Protein AF-A0A7K1CVP8-F1 (afdb_monomer_lite)

Radius of gyration: 41.75 Å; chains: 1; bounding box: 93×59×112 Å

Structure (mmCIF, N/CA/C/O backbone):
data_AF-A0A7K1CVP8-F1
#
_entry.id   AF-A0A7K1CVP8-F1
#
loop_
_atom_site.group_PDB
_atom_site.id
_atom_site.type_symbol
_atom_site.label_atom_id
_atom_site.label_alt_id
_atom_site.label_comp_id
_atom_site.label_asym_id
_atom_site.label_entity_id
_atom_site.label_seq_id
_atom_site.pdbx_PDB_ins_code
_atom_site.Cartn_x
_atom_site.Cartn_y
_atom_site.Cartn_z
_atom_site.occupancy
_atom_site.B_iso_or_equiv
_atom_site.auth_seq_id
_atom_site.auth_comp_id
_atom_site.auth_asym_id
_atom_site.auth_atom_id
_atom_site.pdbx_PDB_model_num
ATOM 1 N N . MET A 1 1 ? 25.534 4.056 -24.802 1.00 82.75 1 MET A N 1
ATOM 2 C CA . MET A 1 1 ? 25.314 5.480 -25.131 1.00 82.75 1 MET A CA 1
ATOM 3 C C . MET A 1 1 ? 23.848 5.833 -24.897 1.00 82.75 1 MET A C 1
ATOM 5 O O . MET A 1 1 ? 23.004 5.029 -25.270 1.00 82.75 1 MET A O 1
ATOM 9 N N . ALA A 1 2 ? 23.549 6.994 -24.310 1.00 89.38 2 ALA A N 1
ATOM 10 C CA . ALA A 1 2 ? 22.205 7.582 -24.242 1.00 89.38 2 ALA A CA 1
ATOM 11 C C . ALA A 1 2 ? 22.238 8.982 -24.872 1.00 89.38 2 ALA A C 1
ATOM 13 O O . ALA A 1 2 ? 23.193 9.722 -24.649 1.00 89.38 2 ALA A O 1
ATOM 14 N N . LYS A 1 3 ? 21.231 9.339 -25.676 1.00 90.00 3 LYS A N 1
ATOM 15 C CA . LYS A 1 3 ? 21.216 10.583 -26.460 1.00 90.00 3 LYS A CA 1
ATOM 16 C C . LYS A 1 3 ? 19.879 11.304 -26.325 1.00 90.00 3 LYS A C 1
ATOM 18 O O . LYS A 1 3 ? 18.833 10.666 -26.380 1.00 90.00 3 LYS A O 1
ATOM 23 N N . GLN A 1 4 ? 19.930 12.630 -26.241 1.00 89.38 4 GLN A N 1
ATOM 24 C CA . GLN A 1 4 ? 18.767 13.515 -26.307 1.00 89.38 4 GLN A CA 1
ATOM 25 C C . GLN A 1 4 ? 19.071 14.707 -27.225 1.00 89.38 4 GLN A C 1
ATOM 27 O O . GLN A 1 4 ? 20.208 15.172 -27.274 1.00 89.38 4 GLN A O 1
ATOM 32 N N . SER A 1 5 ? 18.080 15.198 -27.975 1.00 87.25 5 SER A N 1
ATOM 33 C CA . SER A 1 5 ? 18.232 16.381 -28.831 1.00 87.25 5 SER A CA 1
ATOM 34 C C . SER A 1 5 ? 16.936 17.186 -28.920 1.00 87.25 5 SER A C 1
ATOM 36 O O . SER A 1 5 ? 15.851 16.610 -28.896 1.00 87.25 5 SER A O 1
ATOM 38 N N . ASN A 1 6 ? 17.068 18.508 -29.050 1.00 86.75 6 ASN A N 1
ATOM 39 C CA . ASN A 1 6 ? 15.975 19.450 -29.324 1.00 86.75 6 ASN A CA 1
ATOM 40 C C . ASN A 1 6 ? 15.964 19.936 -30.797 1.00 86.75 6 ASN A C 1
ATOM 42 O O . ASN A 1 6 ? 15.256 20.881 -31.131 1.00 86.75 6 ASN A O 1
ATOM 46 N N . GLY A 1 7 ? 16.775 19.324 -31.670 1.00 83.31 7 GLY A N 1
ATOM 47 C CA . GLY A 1 7 ? 16.955 19.719 -33.073 1.00 83.31 7 GLY A CA 1
ATOM 48 C C . GLY A 1 7 ? 18.112 20.693 -33.332 1.00 83.31 7 GLY A C 1
ATOM 49 O O . GLY A 1 7 ? 18.633 20.703 -34.445 1.00 83.31 7 GLY A O 1
ATOM 50 N N . THR A 1 8 ? 18.561 21.441 -32.320 1.00 84.19 8 THR A N 1
ATOM 51 C CA . THR A 1 8 ? 19.721 22.352 -32.401 1.00 84.19 8 THR A CA 1
ATOM 52 C C . THR A 1 8 ? 20.899 21.800 -31.605 1.00 84.19 8 THR A C 1
ATOM 54 O O . THR A 1 8 ? 21.994 21.633 -32.135 1.00 84.19 8 THR A O 1
ATOM 57 N N . ASP A 1 9 ? 20.643 21.439 -30.350 1.00 85.56 9 ASP A N 1
ATOM 58 C CA . ASP A 1 9 ? 21.614 20.871 -29.430 1.00 85.56 9 ASP A CA 1
ATOM 59 C C . ASP A 1 9 ? 21.406 19.361 -29.310 1.00 85.56 9 ASP A C 1
ATOM 61 O O . ASP A 1 9 ? 20.290 18.834 -29.418 1.00 85.56 9 ASP A O 1
ATOM 65 N N . THR A 1 10 ? 22.501 18.641 -29.086 1.00 87.81 10 THR A N 1
ATOM 66 C CA . THR A 1 10 ? 22.486 17.203 -28.821 1.00 87.81 10 THR A CA 1
ATOM 67 C C . THR A 1 10 ? 23.379 16.903 -27.632 1.00 87.81 10 THR A C 1
ATOM 69 O O . THR A 1 10 ? 24.556 17.249 -27.644 1.00 87.81 10 THR A O 1
ATOM 72 N N . ILE A 1 11 ? 22.826 16.196 -26.651 1.00 89.12 11 ILE A N 1
ATOM 73 C CA . ILE A 1 11 ? 23.566 15.642 -25.521 1.00 89.12 11 ILE A CA 1
ATOM 74 C C . ILE A 1 11 ? 23.780 14.158 -25.757 1.00 89.12 11 ILE A C 1
ATOM 76 O O . ILE A 1 11 ? 22.864 13.442 -26.175 1.00 89.12 11 ILE A O 1
ATOM 80 N N . ILE A 1 12 ? 24.995 13.702 -25.465 1.00 91.12 12 ILE A N 1
ATOM 81 C CA . ILE A 1 12 ? 25.385 12.300 -25.531 1.00 91.12 12 ILE A CA 1
ATOM 82 C C . ILE A 1 12 ? 26.047 11.937 -24.205 1.00 91.12 12 ILE A C 1
ATOM 84 O O . ILE A 1 12 ? 27.076 12.493 -23.840 1.00 91.12 12 ILE A O 1
ATOM 88 N N . LEU A 1 13 ? 25.452 10.982 -23.497 1.00 92.00 13 LEU A N 1
ATOM 89 C CA . LEU A 1 13 ? 26.056 10.337 -22.339 1.00 92.00 13 LEU A CA 1
ATOM 90 C C . LEU A 1 13 ? 26.699 9.026 -22.807 1.00 92.00 13 LEU A C 1
ATOM 92 O O . LEU A 1 13 ? 26.023 8.131 -23.332 1.00 92.00 13 LEU A O 1
ATOM 96 N N . GLU A 1 14 ? 28.012 8.913 -22.633 1.00 87.75 14 GLU A N 1
ATOM 97 C CA . GLU A 1 14 ? 28.836 7.786 -23.082 1.00 87.75 14 GLU A CA 1
ATOM 98 C C . GLU A 1 14 ? 29.944 7.443 -22.070 1.00 87.75 14 GLU A C 1
ATOM 100 O O . GLU A 1 14 ? 30.009 8.031 -20.996 1.00 87.75 14 GLU A O 1
ATOM 105 N N . GLY A 1 15 ? 30.776 6.439 -22.370 1.00 77.31 15 GLY A N 1
ATOM 106 C CA . GLY A 1 15 ? 31.912 6.060 -21.514 1.00 77.31 15 GLY A CA 1
ATOM 107 C C . GLY A 1 15 ? 31.590 5.139 -20.329 1.00 77.31 15 GLY A C 1
ATOM 108 O O . GLY A 1 15 ? 32.447 4.918 -19.478 1.00 77.31 15 GLY A O 1
ATOM 109 N N . PHE A 1 16 ? 30.386 4.571 -20.268 1.00 81.50 16 PHE A N 1
ATOM 110 C CA . PHE A 1 16 ? 30.001 3.585 -19.255 1.00 81.50 16 PHE A CA 1
ATOM 111 C C . PHE A 1 16 ? 30.184 2.152 -19.772 1.00 81.50 16 PHE A C 1
ATOM 113 O O . PHE A 1 16 ? 29.818 1.835 -20.905 1.00 81.50 16 PHE A O 1
ATOM 120 N N . ASN A 1 17 ? 30.737 1.277 -18.930 1.00 81.25 17 ASN A N 1
ATOM 121 C CA . ASN A 1 17 ? 31.003 -0.118 -19.277 1.00 81.25 17 ASN A CA 1
ATOM 122 C C . ASN A 1 17 ? 29.807 -1.007 -18.927 1.00 81.25 17 ASN A C 1
ATOM 124 O O . ASN A 1 17 ? 29.335 -1.007 -17.791 1.00 81.25 17 ASN A O 1
ATOM 128 N N . VAL A 1 18 ? 29.363 -1.800 -19.899 1.00 84.94 18 VAL A N 1
ATOM 129 C CA . VAL A 1 18 ? 28.374 -2.865 -19.714 1.00 84.94 18 VAL A CA 1
ATOM 130 C C . VAL A 1 18 ? 29.025 -4.167 -20.155 1.00 84.94 18 VAL A C 1
ATOM 132 O O . VAL A 1 18 ? 29.551 -4.251 -21.266 1.00 84.94 18 VAL A O 1
ATOM 135 N N . ASN A 1 19 ? 29.027 -5.171 -19.281 1.00 88.81 19 ASN A N 1
ATOM 136 C CA . ASN A 1 19 ? 29.588 -6.473 -19.616 1.00 88.81 19 ASN A CA 1
ATOM 137 C C . ASN A 1 19 ? 28.648 -7.212 -20.577 1.00 88.81 19 ASN A C 1
ATOM 139 O O . ASN A 1 19 ? 27.424 -7.174 -20.438 1.00 88.81 19 ASN A O 1
ATOM 143 N N . LEU A 1 20 ? 29.225 -7.891 -21.567 1.00 88.44 20 LEU A N 1
ATOM 144 C CA . LEU A 1 20 ? 28.449 -8.710 -22.495 1.00 88.44 20 LEU A CA 1
ATOM 145 C C . LEU A 1 20 ? 27.864 -9.924 -21.763 1.00 88.44 20 LEU A C 1
ATOM 147 O O . LEU A 1 20 ? 28.519 -10.507 -20.900 1.00 88.44 20 LEU A O 1
ATOM 151 N N . ASN A 1 21 ? 26.651 -10.326 -22.152 1.00 88.19 21 ASN A N 1
ATOM 152 C CA . ASN A 1 21 ? 25.928 -11.487 -21.612 1.00 88.19 21 ASN A CA 1
ATOM 153 C C . ASN A 1 21 ? 25.615 -11.421 -20.105 1.00 88.19 21 ASN A C 1
ATOM 155 O 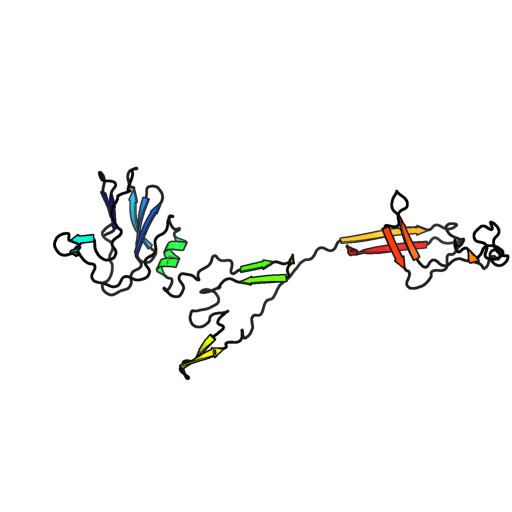O . ASN A 1 21 ? 25.379 -12.454 -19.481 1.00 88.19 21 ASN A O 1
ATOM 159 N N . THR A 1 22 ? 25.593 -10.225 -19.512 1.00 90.62 22 THR A N 1
ATOM 160 C CA . THR A 1 22 ? 25.121 -10.019 -18.137 1.00 90.62 22 THR A CA 1
ATOM 161 C C . THR A 1 22 ? 23.914 -9.083 -18.128 1.00 90.62 22 THR A C 1
ATOM 163 O O . THR A 1 22 ? 24.031 -7.975 -18.666 1.00 90.62 22 THR A O 1
ATOM 166 N N . PRO A 1 23 ? 22.783 -9.472 -17.504 1.00 89.25 23 PRO A N 1
ATOM 167 C CA . PRO A 1 23 ? 21.633 -8.590 -17.348 1.00 89.25 23 PRO A CA 1
ATOM 168 C C . PRO A 1 23 ? 22.056 -7.268 -16.716 1.00 89.25 23 PRO A C 1
ATOM 170 O O . PRO A 1 23 ? 22.776 -7.246 -15.718 1.00 89.25 23 PRO A O 1
ATOM 173 N N . THR A 1 24 ? 21.647 -6.166 -17.333 1.00 92.00 24 THR A N 1
ATOM 174 C CA . THR A 1 24 ? 22.009 -4.820 -16.893 1.00 92.00 24 THR A CA 1
ATOM 175 C C . THR A 1 24 ? 20.759 -3.969 -16.887 1.00 92.00 24 THR A C 1
ATOM 177 O O . THR A 1 24 ? 20.108 -3.815 -17.918 1.00 92.00 24 THR A O 1
ATOM 180 N N . HIS A 1 25 ? 20.440 -3.393 -15.733 1.00 92.69 25 HIS A N 1
ATOM 181 C CA . HIS A 1 25 ? 19.344 -2.444 -15.632 1.00 92.69 25 HIS A CA 1
ATOM 182 C C . HIS A 1 25 ? 19.821 -1.073 -16.109 1.00 92.69 25 HIS A C 1
ATOM 184 O O . HIS A 1 25 ? 20.762 -0.500 -15.547 1.00 92.69 25 HIS A O 1
ATOM 190 N N . VAL A 1 26 ? 19.152 -0.536 -17.126 1.00 93.31 26 VAL A N 1
ATOM 191 C CA . VAL A 1 26 ? 19.429 0.787 -17.686 1.00 93.31 26 VAL A CA 1
ATOM 192 C C . VAL A 1 26 ? 18.215 1.669 -17.471 1.00 93.31 26 VAL A C 1
ATOM 194 O O . VAL A 1 26 ? 17.107 1.312 -17.857 1.00 93.31 26 VAL A O 1
ATOM 197 N N . LEU A 1 27 ? 18.436 2.844 -16.890 1.00 94.44 27 LEU A N 1
ATOM 198 C CA . LEU A 1 27 ? 17.402 3.856 -16.741 1.00 94.44 27 LEU A CA 1
ATOM 199 C C . LEU A 1 27 ? 17.902 5.185 -17.278 1.00 94.44 27 LEU A C 1
ATOM 201 O O . LEU A 1 27 ? 19.005 5.629 -16.965 1.00 94.44 27 LEU A O 1
ATOM 205 N N . ILE A 1 28 ? 17.059 5.827 -18.074 1.00 94.00 28 ILE A N 1
ATOM 206 C CA . ILE A 1 28 ? 17.284 7.166 -18.597 1.00 94.00 28 ILE A CA 1
ATOM 207 C C . ILE A 1 28 ? 16.136 8.025 -18.092 1.00 94.00 28 ILE A C 1
ATOM 209 O O . ILE A 1 28 ? 14.975 7.640 -18.223 1.00 94.00 28 ILE A O 1
ATOM 213 N N . GLN A 1 29 ? 16.450 9.177 -17.512 1.00 92.94 29 GLN A N 1
ATOM 214 C CA . GLN A 1 29 ? 15.425 10.105 -17.056 1.00 92.94 29 GLN A CA 1
ATOM 215 C C . GLN A 1 29 ? 15.817 11.554 -17.289 1.00 92.94 29 GLN A C 1
ATOM 217 O O . GLN A 1 29 ? 16.996 11.899 -17.379 1.00 92.94 29 GLN A O 1
ATOM 222 N N . GLN A 1 30 ? 14.796 12.403 -17.325 1.00 89.81 30 GLN A N 1
ATOM 223 C CA . GLN A 1 30 ? 14.953 13.844 -17.311 1.00 89.81 30 GLN A CA 1
ATOM 224 C C . GLN A 1 30 ? 14.332 14.416 -16.036 1.00 89.81 30 GLN A C 1
ATOM 226 O O . GLN A 1 30 ? 13.131 14.275 -15.806 1.00 89.81 30 GLN A O 1
ATOM 231 N N . THR A 1 31 ? 15.149 15.092 -15.230 1.00 90.00 31 THR A N 1
ATOM 232 C CA . THR A 1 31 ? 14.731 15.735 -13.977 1.00 90.00 31 THR A CA 1
ATOM 233 C C . THR A 1 31 ? 14.944 17.239 -14.095 1.00 90.00 31 THR A C 1
ATOM 235 O O . THR A 1 31 ? 16.052 17.746 -13.897 1.00 90.00 31 THR A O 1
ATOM 238 N N . GLY A 1 32 ? 13.886 17.965 -14.461 1.00 85.88 32 GLY A N 1
ATOM 239 C CA . GLY A 1 32 ? 13.997 19.380 -14.822 1.00 85.88 32 GLY A CA 1
ATOM 240 C C . GLY A 1 32 ? 14.855 19.554 -16.079 1.00 85.88 32 GLY A C 1
ATOM 241 O O . GLY A 1 32 ? 14.517 19.027 -17.139 1.00 85.88 32 GLY A O 1
ATOM 242 N N . SER A 1 33 ? 15.972 20.273 -15.957 1.00 86.25 33 SER A N 1
ATOM 243 C CA . SER A 1 33 ? 16.952 20.460 -17.036 1.00 86.25 33 SER A CA 1
ATOM 244 C C . SER A 1 33 ? 18.013 19.357 -17.109 1.00 86.25 33 SER A C 1
ATOM 246 O O . SER A 1 33 ? 18.802 19.354 -18.045 1.00 86.25 33 SER A O 1
ATOM 248 N N . ASN A 1 34 ? 18.068 18.430 -16.149 1.00 89.75 34 ASN A N 1
ATOM 249 C CA . ASN A 1 34 ? 19.106 17.398 -16.120 1.00 89.75 34 ASN A CA 1
ATOM 250 C C . ASN A 1 34 ? 18.675 16.161 -16.907 1.00 89.75 34 ASN A C 1
ATOM 252 O O . ASN A 1 34 ? 17.649 15.561 -16.584 1.00 89.75 34 ASN A O 1
ATOM 256 N N . PHE A 1 35 ? 19.486 15.748 -17.877 1.00 92.12 35 PHE A N 1
ATOM 257 C CA . PHE A 1 35 ? 19.393 14.462 -18.558 1.00 92.12 35 PHE A CA 1
ATOM 258 C C . PHE A 1 35 ? 20.361 13.481 -17.898 1.00 92.12 35 PHE A C 1
ATOM 260 O O . PHE A 1 35 ? 21.559 13.749 -17.806 1.00 92.12 35 PHE A O 1
ATOM 267 N N . GLN A 1 36 ? 19.842 12.365 -17.392 1.00 93.56 36 GLN A N 1
ATOM 268 C CA . GLN A 1 36 ? 20.577 11.459 -16.515 1.00 93.56 36 GLN A CA 1
ATOM 269 C C . GLN A 1 36 ? 20.482 10.021 -17.014 1.00 93.56 36 GLN A C 1
ATOM 271 O O . GLN A 1 36 ? 19.414 9.558 -17.418 1.00 93.56 36 GLN A O 1
ATOM 276 N N . LEU A 1 37 ? 21.596 9.303 -16.914 1.00 94.06 37 LEU A N 1
ATOM 277 C CA . LEU A 1 37 ? 21.699 7.878 -17.186 1.00 94.06 37 LEU A CA 1
ATOM 278 C C . LEU A 1 37 ? 22.130 7.148 -15.917 1.00 94.06 37 LEU A C 1
ATOM 280 O O . LEU A 1 37 ? 23.147 7.484 -15.307 1.00 94.06 37 LEU A O 1
ATOM 284 N N . TYR A 1 38 ? 21.400 6.095 -15.582 1.00 94.38 38 TYR A N 1
ATOM 285 C CA . TYR A 1 38 ? 21.700 5.190 -14.488 1.00 94.38 38 TYR A CA 1
ATOM 286 C C . TYR A 1 38 ? 21.961 3.785 -15.026 1.00 94.38 38 TYR A C 1
ATOM 288 O O . TYR A 1 38 ? 21.236 3.294 -15.893 1.00 94.38 38 TYR A O 1
ATOM 296 N N . VAL A 1 39 ? 22.978 3.128 -14.473 1.00 93.56 39 VAL A N 1
ATOM 297 C CA . VAL A 1 39 ? 23.328 1.733 -14.760 1.00 93.56 39 VAL A CA 1
ATOM 298 C C . VAL A 1 39 ? 23.363 0.981 -13.435 1.00 93.56 39 VAL A C 1
ATOM 300 O O . VAL A 1 39 ? 24.034 1.410 -12.493 1.00 93.56 39 VAL A O 1
ATOM 303 N N . ASN A 1 40 ? 22.595 -0.109 -13.341 1.00 92.81 40 ASN A N 1
ATOM 304 C CA . ASN A 1 40 ? 22.455 -0.932 -12.131 1.00 92.81 40 ASN A CA 1
ATOM 305 C C . ASN A 1 40 ? 22.174 -0.098 -10.863 1.00 92.81 40 ASN A C 1
ATOM 307 O O . ASN A 1 40 ? 22.789 -0.294 -9.818 1.00 92.81 40 ASN A O 1
ATOM 311 N N . GLY A 1 41 ? 21.289 0.897 -10.988 1.00 92.12 41 GLY A N 1
ATOM 312 C CA . GLY A 1 41 ? 20.844 1.742 -9.874 1.00 92.12 41 GLY A CA 1
ATOM 313 C C . GLY A 1 41 ? 21.781 2.901 -9.518 1.00 92.12 41 GLY A C 1
ATOM 314 O O . GLY A 1 41 ? 21.425 3.747 -8.703 1.00 92.12 41 GLY A O 1
ATOM 315 N N . THR A 1 42 ? 22.959 2.979 -10.142 1.00 92.31 42 THR A N 1
ATOM 316 C CA . THR A 1 42 ? 23.967 4.023 -9.891 1.00 92.31 42 THR A CA 1
ATOM 317 C C . THR A 1 42 ? 24.010 5.048 -11.019 1.00 92.31 42 THR A C 1
ATOM 319 O O . THR A 1 42 ? 23.825 4.690 -12.181 1.00 92.31 42 THR A O 1
ATOM 322 N N . LEU A 1 43 ? 24.226 6.329 -10.694 1.00 93.12 43 LEU A N 1
ATOM 323 C CA . LEU A 1 43 ? 24.331 7.390 -11.701 1.00 93.12 43 LEU A CA 1
ATOM 324 C C . LEU A 1 43 ? 25.608 7.178 -12.524 1.00 93.12 43 LEU A C 1
ATOM 326 O O . LEU A 1 43 ? 26.711 7.298 -11.998 1.00 93.12 43 LEU A O 1
ATOM 330 N N . ALA A 1 44 ? 25.446 6.873 -13.808 1.00 93.69 44 ALA A N 1
ATOM 331 C CA . ALA A 1 44 ? 26.547 6.631 -14.736 1.00 93.69 44 ALA A CA 1
ATOM 332 C C . ALA A 1 44 ? 26.955 7.900 -15.498 1.00 93.69 44 ALA A C 1
ATOM 334 O O . ALA A 1 44 ? 28.114 8.048 -15.871 1.00 93.69 44 ALA A O 1
ATOM 335 N N . GLY A 1 45 ? 26.017 8.823 -15.720 1.00 92.62 45 GLY A N 1
ATOM 336 C CA . GLY A 1 45 ? 26.286 10.093 -16.384 1.00 92.62 45 GLY A CA 1
ATOM 337 C C . GLY A 1 45 ? 25.132 11.073 -16.224 1.00 92.62 45 GLY A C 1
ATOM 338 O O . GLY A 1 45 ? 23.978 10.672 -16.070 1.00 92.62 45 GLY A O 1
ATOM 339 N N . SER A 1 46 ? 25.448 12.363 -16.252 1.00 92.94 46 SER A N 1
ATOM 340 C CA . SER A 1 46 ? 24.468 13.442 -16.193 1.00 92.94 46 SER A CA 1
ATOM 341 C C . SER A 1 46 ? 24.979 14.629 -16.986 1.00 92.94 46 SER A C 1
ATOM 343 O O . SER A 1 46 ? 26.163 14.947 -16.912 1.00 92.94 46 SER A O 1
ATOM 345 N N . ASP A 1 47 ? 24.075 15.306 -17.678 1.00 92.12 47 ASP A N 1
ATOM 346 C CA . ASP A 1 47 ? 24.349 16.579 -18.335 1.00 92.12 47 ASP A CA 1
ATOM 347 C C . ASP A 1 47 ? 23.093 17.463 -18.298 1.00 92.12 47 ASP A C 1
ATOM 349 O O . ASP A 1 47 ? 22.002 16.996 -17.960 1.00 92.12 47 ASP A O 1
ATOM 353 N N . THR A 1 48 ? 23.238 18.751 -18.591 1.00 88.69 48 THR A N 1
ATOM 354 C CA . THR A 1 48 ? 22.141 19.721 -18.554 1.00 88.69 48 THR A CA 1
ATOM 355 C C . THR A 1 48 ? 21.692 20.058 -19.966 1.00 88.69 48 THR A C 1
ATOM 357 O O . THR A 1 48 ? 22.454 20.618 -20.749 1.00 88.69 48 THR A O 1
ATOM 360 N N . LEU A 1 49 ? 20.431 19.776 -20.287 1.00 73.31 49 LEU A N 1
ATOM 361 C CA . LEU A 1 49 ? 19.835 20.192 -21.549 1.00 73.31 49 LEU A CA 1
ATOM 362 C C . LEU A 1 49 ? 19.493 21.684 -21.513 1.00 73.31 49 LEU A C 1
ATOM 364 O O . LEU A 1 49 ? 18.860 22.172 -20.572 1.00 73.31 49 LEU A O 1
ATOM 368 N N . ALA A 1 50 ? 19.860 22.394 -22.581 1.00 62.91 50 ALA A N 1
ATOM 369 C CA . ALA A 1 50 ? 19.343 23.726 -22.854 1.00 62.91 50 ALA A CA 1
ATOM 370 C C . ALA A 1 50 ? 17.813 23.668 -23.025 1.00 62.91 50 ALA A C 1
ATOM 372 O O . ALA A 1 50 ? 17.271 22.775 -23.679 1.00 62.91 50 ALA A O 1
ATOM 373 N N . SER A 1 51 ? 17.102 24.621 -22.422 1.00 65.31 51 SER A N 1
ATOM 374 C CA . SER A 1 51 ? 15.641 24.720 -22.488 1.00 65.31 51 SER A CA 1
ATOM 375 C C . SER A 1 51 ? 15.130 24.685 -23.936 1.00 65.31 51 SER A C 1
ATOM 377 O O . SER A 1 51 ? 15.557 25.499 -24.751 1.00 65.31 51 SER A O 1
ATOM 379 N N . GLY A 1 52 ? 14.192 23.787 -24.251 1.00 72.06 52 GLY A N 1
ATOM 380 C CA . GLY A 1 52 ? 13.597 23.672 -25.585 1.00 72.06 52 GLY A CA 1
ATOM 381 C C . GLY A 1 52 ? 12.558 22.552 -25.676 1.00 72.06 52 GLY A C 1
ATOM 382 O O . GLY A 1 52 ? 12.464 21.711 -24.782 1.00 72.06 52 GLY A O 1
ATOM 383 N N . ASN A 1 53 ? 11.760 22.547 -26.748 1.00 81.06 53 ASN A N 1
ATOM 384 C CA . ASN A 1 53 ? 10.815 21.462 -27.016 1.00 81.06 53 ASN A CA 1
ATOM 385 C C . ASN A 1 53 ? 11.569 20.236 -27.556 1.00 81.06 53 ASN A C 1
ATOM 387 O O . ASN A 1 53 ? 12.303 20.346 -28.533 1.00 81.06 53 ASN A O 1
ATOM 391 N N . ILE A 1 54 ? 11.369 19.078 -26.929 1.00 84.38 54 ILE A N 1
ATOM 392 C CA . ILE A 1 54 ? 11.966 17.790 -27.327 1.00 84.38 54 ILE A CA 1
ATOM 393 C C . ILE A 1 54 ? 10.951 16.847 -27.989 1.00 84.38 54 ILE A C 1
ATOM 395 O O . ILE A 1 54 ? 11.261 15.691 -28.269 1.00 84.38 54 ILE A O 1
ATOM 399 N N . GLN A 1 55 ? 9.724 17.319 -28.218 1.00 86.69 55 GLN A N 1
ATOM 400 C CA . GLN A 1 55 ? 8.688 16.549 -28.889 1.00 86.69 55 GLN A CA 1
ATOM 401 C C . GLN A 1 55 ? 9.035 16.330 -30.366 1.00 86.69 55 GLN A C 1
ATOM 403 O O . GLN A 1 55 ? 9.458 17.247 -31.069 1.00 86.69 55 GLN A O 1
ATOM 408 N N . ASN A 1 56 ? 8.764 15.124 -30.858 1.00 87.38 56 ASN A N 1
ATOM 409 C CA . ASN A 1 56 ? 8.771 14.797 -32.278 1.00 87.38 56 ASN A CA 1
ATOM 410 C C . ASN A 1 56 ? 7.532 13.947 -32.630 1.00 87.38 56 ASN A C 1
ATOM 412 O O . ASN A 1 56 ? 6.709 13.649 -31.765 1.00 87.38 56 ASN A O 1
ATOM 416 N N . GLN A 1 57 ? 7.377 13.614 -33.912 1.00 90.56 57 GLN A N 1
ATOM 417 C CA . GLN A 1 57 ? 6.289 12.769 -34.427 1.00 90.56 57 GLN A CA 1
ATOM 418 C C . GLN A 1 57 ? 6.755 11.332 -34.724 1.00 90.56 57 GLN A C 1
ATOM 420 O O . GLN A 1 57 ? 6.113 10.634 -35.502 1.00 90.56 57 GLN A O 1
ATOM 425 N N . ALA A 1 58 ? 7.903 10.913 -34.186 1.00 87.06 58 ALA A N 1
ATOM 426 C CA . ALA A 1 58 ? 8.449 9.590 -34.459 1.00 87.06 58 ALA A CA 1
ATOM 427 C C . ALA A 1 58 ? 7.775 8.521 -33.588 1.00 87.06 58 ALA A C 1
ATOM 429 O O . ALA A 1 58 ? 7.443 8.770 -32.428 1.00 87.06 58 ALA A O 1
ATOM 430 N N . ASP A 1 59 ? 7.635 7.319 -34.144 1.00 90.12 59 ASP A N 1
ATOM 431 C CA . ASP A 1 59 ? 7.228 6.140 -33.384 1.00 90.12 59 ASP A CA 1
ATOM 432 C C . ASP A 1 59 ? 8.319 5.718 -32.386 1.00 90.12 59 ASP A C 1
ATOM 434 O O . ASP A 1 59 ? 9.507 6.022 -32.542 1.00 90.12 59 ASP A O 1
ATOM 438 N N . ILE A 1 60 ? 7.915 4.974 -31.356 1.00 90.44 60 ILE A N 1
ATOM 439 C CA . ILE A 1 60 ? 8.841 4.372 -30.395 1.00 90.44 60 ILE A CA 1
ATOM 440 C C . ILE A 1 60 ? 9.299 3.020 -30.940 1.00 90.44 60 ILE A C 1
ATOM 442 O O . ILE A 1 60 ? 8.497 2.104 -31.111 1.00 90.44 60 ILE A O 1
ATOM 446 N N . PHE A 1 61 ? 10.607 2.880 -31.148 1.00 91.62 61 PHE A N 1
ATOM 447 C CA . PHE A 1 61 ? 11.231 1.624 -31.554 1.00 91.62 61 PHE A CA 1
ATOM 448 C C . PHE A 1 61 ? 11.957 0.981 -30.374 1.00 91.62 61 PHE A C 1
ATOM 450 O O . PHE A 1 61 ? 12.745 1.627 -29.683 1.00 91.62 61 PHE A O 1
ATOM 457 N N . LEU A 1 62 ? 11.716 -0.314 -30.164 1.00 92.38 62 LEU A N 1
ATOM 458 C CA . LEU A 1 62 ? 12.462 -1.136 -29.214 1.00 92.38 62 LEU A CA 1
ATOM 459 C C . LEU A 1 62 ? 13.369 -2.087 -29.992 1.00 92.38 62 LEU A C 1
ATOM 461 O O . LEU A 1 62 ? 12.939 -2.742 -30.939 1.00 92.38 62 LEU A O 1
ATOM 465 N N . GLY A 1 63 ? 14.645 -2.132 -29.613 1.00 91.81 63 GLY A N 1
ATOM 466 C CA . GLY A 1 63 ? 15.629 -3.011 -30.243 1.00 91.81 63 GLY A CA 1
ATOM 467 C C . GLY A 1 63 ? 16.021 -2.639 -31.679 1.00 91.81 63 GLY A C 1
ATOM 468 O O . GLY A 1 63 ? 16.643 -3.449 -32.356 1.00 91.81 63 GLY A O 1
ATOM 469 N N . SER A 1 64 ? 15.691 -1.442 -32.168 1.00 92.12 64 SER A N 1
ATOM 470 C CA . SER A 1 64 ? 16.183 -0.900 -33.445 1.00 92.12 64 SER A CA 1
ATOM 471 C C . SER A 1 64 ? 16.121 0.629 -33.438 1.00 92.12 64 SER A C 1
ATOM 473 O O . SER A 1 64 ? 15.463 1.220 -32.584 1.00 92.12 64 SER A O 1
ATOM 475 N N . LEU A 1 65 ? 16.808 1.274 -34.381 1.00 89.12 65 LEU A N 1
ATOM 476 C CA . LEU A 1 65 ? 16.778 2.731 -34.559 1.00 89.12 65 LEU A CA 1
ATOM 477 C C . LEU A 1 65 ? 15.567 3.208 -35.386 1.00 89.12 65 LEU A C 1
ATOM 479 O O . LEU A 1 65 ? 15.328 4.407 -35.502 1.00 89.12 65 LEU A O 1
ATOM 483 N N . GLY A 1 66 ? 14.827 2.283 -35.995 1.00 90.75 66 GLY A N 1
ATOM 484 C CA . GLY A 1 66 ? 13.728 2.566 -36.912 1.00 90.75 66 GLY A CA 1
ATOM 485 C C . GLY A 1 66 ? 13.541 1.439 -37.920 1.00 90.75 66 GLY A C 1
ATOM 486 O O . GLY A 1 66 ? 14.164 0.383 -37.806 1.00 90.75 66 GLY A O 1
ATOM 487 N N . ILE A 1 67 ? 12.716 1.681 -38.936 1.00 90.44 67 ILE A N 1
ATOM 488 C CA . ILE A 1 67 ? 12.473 0.743 -40.037 1.00 90.44 67 ILE A CA 1
ATOM 489 C C . ILE A 1 67 ? 13.145 1.266 -41.305 1.00 90.44 67 ILE A C 1
ATOM 491 O O . ILE A 1 67 ? 13.016 2.437 -41.662 1.00 90.44 67 ILE A O 1
ATOM 495 N N . ASP A 1 68 ? 13.858 0.386 -41.998 1.00 89.69 68 ASP A N 1
ATOM 496 C CA . ASP A 1 68 ? 14.405 0.666 -43.316 1.00 89.69 68 ASP A CA 1
ATOM 497 C C . ASP A 1 68 ? 13.251 0.753 -44.320 1.00 89.69 68 ASP A C 1
ATOM 499 O O . ASP A 1 68 ? 12.539 -0.226 -44.548 1.00 89.69 68 ASP A O 1
ATOM 503 N N . ALA A 1 69 ? 13.066 1.923 -44.935 1.00 88.12 69 ALA A N 1
ATOM 504 C CA . ALA A 1 69 ? 11.947 2.179 -45.842 1.00 88.12 69 ALA A CA 1
ATOM 505 C C . ALA A 1 69 ? 11.956 1.301 -47.110 1.00 88.12 69 ALA A C 1
ATOM 507 O O . ALA A 1 69 ? 10.927 1.168 -47.767 1.00 88.12 69 ALA A O 1
ATOM 508 N N . THR A 1 70 ? 13.101 0.711 -47.461 1.00 92.81 70 THR A N 1
ATOM 509 C CA . THR A 1 70 ? 13.263 -0.118 -48.662 1.00 92.81 70 THR A CA 1
ATOM 510 C C . THR A 1 70 ? 13.011 -1.590 -48.357 1.00 92.81 70 THR A C 1
ATOM 512 O O . THR A 1 70 ? 12.395 -2.291 -49.155 1.00 92.81 70 THR A O 1
ATOM 515 N N . THR A 1 71 ? 13.505 -2.075 -47.216 1.00 90.06 71 THR A N 1
ATOM 516 C CA . THR A 1 71 ? 13.471 -3.507 -46.870 1.00 90.06 71 THR A CA 1
ATOM 517 C C . THR A 1 71 ? 12.414 -3.873 -45.831 1.00 90.06 71 THR A C 1
ATOM 519 O O . THR A 1 71 ? 12.122 -5.054 -45.667 1.00 90.06 71 THR A O 1
ATOM 522 N N . GLY A 1 72 ? 11.851 -2.893 -45.119 1.00 87.38 72 GLY A N 1
ATOM 523 C CA . GLY A 1 72 ? 10.906 -3.111 -44.022 1.00 87.38 72 GLY A CA 1
ATOM 524 C C . GLY A 1 72 ? 11.534 -3.709 -42.756 1.00 87.38 72 GLY A C 1
ATOM 525 O O . GLY A 1 72 ? 10.816 -4.014 -41.808 1.00 87.38 72 GLY A O 1
ATOM 526 N N . ASN A 1 73 ? 12.860 -3.880 -42.721 1.00 88.50 73 ASN A N 1
ATOM 527 C CA . ASN A 1 73 ? 13.582 -4.459 -41.588 1.00 88.50 73 ASN A CA 1
ATOM 528 C C . ASN A 1 73 ? 14.025 -3.389 -40.577 1.00 88.50 73 ASN A C 1
ATOM 530 O O . ASN A 1 73 ? 14.154 -2.214 -40.914 1.00 88.50 73 ASN A O 1
ATOM 534 N N . GLY A 1 74 ? 14.324 -3.808 -39.344 1.00 86.75 74 GLY A N 1
ATOM 535 C CA . GLY A 1 74 ? 14.866 -2.921 -38.311 1.00 86.75 74 GLY A CA 1
ATOM 536 C C . GLY A 1 74 ? 16.260 -2.385 -38.665 1.00 86.75 74 GLY A C 1
ATOM 537 O O . GLY A 1 74 ? 17.201 -3.153 -38.879 1.00 86.75 74 GLY A O 1
ATOM 538 N N . LEU A 1 75 ? 16.411 -1.062 -38.682 1.00 90.50 75 LEU A N 1
ATOM 539 C CA . LEU A 1 75 ? 17.692 -0.377 -38.847 1.00 90.50 75 LEU A CA 1
ATOM 540 C C . LEU A 1 75 ? 18.531 -0.532 -37.577 1.00 90.50 75 LEU A C 1
ATOM 542 O O . LEU A 1 75 ? 18.066 -0.213 -36.485 1.00 90.50 75 LEU A O 1
ATOM 546 N N . GLN A 1 76 ? 19.780 -0.985 -37.723 1.00 87.69 76 GLN A N 1
ATOM 547 C CA . GLN A 1 76 ? 20.731 -1.156 -36.610 1.00 87.69 76 GLN A CA 1
ATOM 548 C C . GLN A 1 76 ? 20.134 -1.938 -35.426 1.00 87.69 76 GLN A C 1
ATOM 550 O O . GLN A 1 76 ? 20.133 -1.475 -34.287 1.00 87.69 76 GLN A O 1
ATOM 555 N N . GLY A 1 77 ? 19.594 -3.125 -35.715 1.00 85.75 77 GLY A N 1
ATOM 556 C CA . GLY A 1 77 ? 18.956 -3.969 -34.710 1.00 85.75 77 GLY A CA 1
ATOM 557 C C . GLY A 1 77 ? 19.866 -4.294 -33.520 1.00 85.75 77 GLY A C 1
ATOM 558 O O . GLY A 1 77 ? 21.034 -4.661 -33.683 1.00 85.75 77 GLY A O 1
ATOM 559 N N . PHE A 1 78 ? 19.304 -4.189 -32.322 1.00 89.31 78 PHE A N 1
ATOM 560 C CA . PHE A 1 78 ? 19.914 -4.624 -31.077 1.00 89.31 78 PHE A CA 1
ATOM 561 C C . PHE A 1 78 ? 20.019 -6.150 -31.061 1.00 89.31 78 PHE A C 1
ATOM 563 O O . PHE A 1 78 ? 19.054 -6.861 -31.336 1.00 89.31 78 PHE A O 1
ATOM 570 N N . ARG A 1 79 ? 21.209 -6.655 -30.736 1.00 89.06 79 ARG A N 1
ATOM 571 C CA . ARG A 1 79 ? 21.469 -8.087 -30.573 1.00 89.06 79 ARG A CA 1
ATOM 572 C C . ARG A 1 79 ? 21.602 -8.391 -29.089 1.00 89.06 79 ARG A C 1
ATOM 574 O O . ARG A 1 79 ? 22.680 -8.233 -28.524 1.00 89.06 79 ARG A O 1
ATOM 581 N N . GLY A 1 80 ? 20.502 -8.806 -28.483 1.00 90.38 80 GLY A N 1
ATOM 582 C CA . GLY A 1 80 ? 20.424 -9.149 -27.072 1.00 90.38 80 GLY A CA 1
ATOM 583 C C . GLY A 1 80 ? 18.981 -9.382 -26.650 1.00 90.38 80 GLY A C 1
ATOM 584 O O . GLY A 1 80 ? 18.073 -9.372 -27.481 1.00 90.38 80 GLY A O 1
ATOM 585 N N . GLU A 1 81 ? 18.790 -9.572 -25.354 1.00 91.19 81 GLU A N 1
ATOM 586 C CA . GLU A 1 81 ? 17.475 -9.727 -24.742 1.00 91.19 81 GLU A CA 1
ATOM 587 C C . GLU A 1 81 ? 17.067 -8.397 -24.102 1.00 91.19 81 GLU A C 1
ATOM 589 O O . GLU A 1 81 ? 17.887 -7.716 -23.482 1.00 91.19 81 GLU A O 1
ATOM 594 N N . ILE A 1 82 ? 15.810 -8.007 -24.302 1.00 91.19 82 ILE A N 1
ATOM 595 C CA . ILE A 1 82 ? 15.183 -6.874 -23.622 1.00 91.19 82 ILE A CA 1
ATOM 596 C C . ILE A 1 82 ? 14.064 -7.470 -22.785 1.00 91.19 82 ILE A C 1
ATOM 598 O O . ILE A 1 82 ? 13.208 -8.167 -23.325 1.00 91.19 82 ILE A O 1
ATOM 602 N N . ASP A 1 83 ? 14.082 -7.176 -21.492 1.00 89.69 83 ASP A N 1
ATOM 603 C CA . ASP A 1 83 ? 13.039 -7.575 -20.556 1.00 89.69 83 ASP A CA 1
ATOM 604 C C . ASP A 1 83 ? 12.599 -6.358 -19.732 1.00 89.69 83 ASP A C 1
ATOM 606 O O . ASP A 1 83 ? 13.383 -5.427 -19.532 1.00 89.69 83 ASP A O 1
ATOM 610 N N . GLU A 1 84 ? 11.338 -6.361 -19.304 1.00 89.12 84 GLU A N 1
ATOM 611 C CA . GLU A 1 84 ? 10.710 -5.349 -18.441 1.00 89.12 84 GLU A CA 1
ATOM 612 C C . GLU A 1 84 ? 10.897 -3.884 -18.888 1.00 89.12 84 GLU A C 1
ATOM 614 O O . GLU A 1 84 ? 11.476 -3.042 -18.195 1.00 89.12 84 GLU A O 1
ATOM 619 N N . PHE A 1 85 ? 10.357 -3.545 -20.065 1.00 90.38 85 PHE A N 1
ATOM 620 C CA . PHE A 1 85 ? 10.325 -2.159 -20.537 1.00 90.38 85 PHE A CA 1
ATOM 621 C C . PHE A 1 85 ? 9.261 -1.332 -19.799 1.00 90.38 85 PHE A C 1
ATOM 623 O O . PHE A 1 85 ? 8.058 -1.555 -19.948 1.00 90.38 85 PHE A O 1
ATOM 630 N N . LEU A 1 86 ? 9.714 -0.321 -19.057 1.00 90.81 86 LEU A N 1
ATOM 631 C CA . LEU A 1 86 ? 8.871 0.591 -18.286 1.00 90.81 86 LEU A CA 1
ATOM 632 C C . LEU A 1 86 ? 9.079 2.038 -18.747 1.00 90.81 86 LEU A C 1
ATOM 634 O O . LEU A 1 86 ? 10.206 2.481 -18.968 1.00 90.81 86 LEU A O 1
ATOM 638 N N . MET A 1 87 ? 7.987 2.801 -18.836 1.00 92.81 87 MET A N 1
ATOM 639 C CA . MET A 1 87 ? 8.015 4.235 -19.125 1.00 92.81 87 MET A CA 1
ATOM 640 C C . MET A 1 87 ? 7.181 4.990 -18.093 1.00 92.81 87 MET A C 1
ATOM 642 O O . MET A 1 87 ? 6.029 4.644 -17.835 1.00 92.81 87 MET A O 1
ATOM 646 N N . PHE A 1 88 ? 7.759 6.047 -17.525 1.00 92.88 88 PHE A N 1
ATOM 647 C CA . PHE A 1 88 ? 7.118 6.873 -16.507 1.00 92.88 88 PHE A CA 1
ATOM 648 C C . PHE A 1 88 ? 6.915 8.297 -17.016 1.00 92.88 88 PHE A C 1
ATOM 650 O O . PHE A 1 88 ? 7.779 8.864 -17.679 1.00 92.88 88 PHE A O 1
ATOM 657 N N . SER A 1 89 ? 5.798 8.914 -16.634 1.00 92.94 89 SER A N 1
ATOM 658 C CA . SER A 1 89 ? 5.520 10.333 -16.895 1.00 92.94 89 SER A CA 1
ATOM 659 C C . SER A 1 89 ? 6.135 11.270 -15.842 1.00 92.94 89 SER A C 1
ATOM 661 O O . SER A 1 89 ? 5.746 12.434 -15.751 1.00 92.94 89 SER A O 1
ATOM 663 N N . LYS A 1 90 ? 7.039 10.761 -14.995 1.00 92.31 90 LYS A N 1
ATOM 664 C CA . LYS A 1 90 ? 7.723 11.504 -13.929 1.00 92.31 90 LYS A CA 1
ATOM 665 C C . LYS A 1 90 ? 9.182 11.065 -13.811 1.00 92.31 90 LYS A C 1
ATOM 667 O O . LYS A 1 90 ? 9.508 9.921 -14.121 1.00 92.31 90 LYS A O 1
ATOM 672 N N . ALA A 1 91 ? 10.025 11.955 -13.294 1.00 92.56 91 ALA A N 1
ATOM 673 C CA . ALA A 1 91 ? 11.357 11.586 -12.827 1.00 92.56 91 ALA A CA 1
ATOM 674 C C . ALA A 1 91 ? 11.258 10.718 -11.564 1.00 92.56 91 ALA A C 1
ATOM 676 O O . ALA A 1 91 ? 10.392 10.950 -10.712 1.00 92.56 91 ALA A O 1
ATOM 677 N N . LEU A 1 92 ? 12.145 9.733 -11.448 1.00 93.38 92 LEU A N 1
ATOM 678 C CA . LEU A 1 92 ? 12.223 8.844 -10.298 1.00 93.38 92 LEU A CA 1
ATOM 679 C C . LEU A 1 92 ? 13.258 9.349 -9.288 1.00 93.38 92 LEU A C 1
ATOM 681 O O . LEU A 1 92 ? 14.284 9.944 -9.626 1.00 93.38 92 LEU A O 1
ATOM 685 N N . THR A 1 93 ? 12.977 9.095 -8.016 1.00 92.12 93 THR A N 1
ATOM 686 C CA . THR A 1 93 ? 13.901 9.331 -6.906 1.00 92.12 93 THR A CA 1
ATOM 687 C C . THR A 1 93 ? 15.032 8.302 -6.913 1.00 92.12 93 THR A C 1
ATOM 689 O O . THR A 1 93 ? 14.884 7.196 -7.427 1.00 92.12 93 THR A O 1
ATOM 692 N N . ALA A 1 94 ? 16.164 8.624 -6.278 1.00 89.81 94 ALA A N 1
ATOM 693 C CA . ALA A 1 94 ? 17.296 7.696 -6.180 1.00 89.81 94 ALA A CA 1
ATOM 694 C C . ALA A 1 94 ? 16.907 6.341 -5.551 1.00 89.81 94 ALA A C 1
ATOM 696 O O . ALA A 1 94 ? 17.400 5.300 -5.978 1.00 89.81 94 ALA A O 1
ATOM 697 N N . SER A 1 95 ? 15.995 6.346 -4.573 1.00 87.31 95 SER A N 1
ATOM 698 C CA . SER A 1 95 ? 15.479 5.124 -3.949 1.00 87.31 95 SER A CA 1
ATOM 699 C C . SER A 1 95 ? 14.620 4.295 -4.906 1.00 87.31 95 SER A C 1
ATOM 701 O O . SER A 1 95 ? 14.826 3.089 -4.987 1.00 87.31 95 SER A O 1
ATOM 703 N N . GLU A 1 96 ? 13.714 4.924 -5.665 1.00 88.75 96 GLU A N 1
ATOM 704 C CA . GLU A 1 96 ? 12.906 4.234 -6.686 1.00 88.75 96 GLU A CA 1
ATOM 705 C C . GLU A 1 96 ? 13.802 3.609 -7.771 1.00 88.75 96 GLU A C 1
ATOM 707 O O . GLU A 1 96 ? 13.590 2.466 -8.166 1.00 88.75 96 GLU A O 1
ATOM 712 N N . ILE A 1 97 ? 14.848 4.319 -8.211 1.00 91.31 97 ILE A N 1
ATOM 713 C CA . ILE A 1 97 ? 15.800 3.826 -9.221 1.00 91.31 97 ILE A CA 1
ATOM 714 C C . ILE A 1 97 ? 16.581 2.613 -8.705 1.00 91.31 97 ILE A C 1
ATOM 716 O O . ILE A 1 97 ? 16.696 1.604 -9.404 1.00 91.31 97 ILE A O 1
ATOM 720 N N . LEU A 1 98 ? 17.113 2.692 -7.480 1.00 88.06 98 LEU A N 1
ATOM 721 C CA . LEU A 1 98 ? 17.845 1.583 -6.868 1.00 88.06 98 LEU A CA 1
ATOM 722 C C . LEU A 1 98 ? 16.947 0.348 -6.719 1.00 88.06 98 LEU A C 1
ATOM 724 O O . LEU A 1 98 ? 17.362 -0.774 -7.021 1.00 88.06 98 LEU A O 1
ATOM 728 N N . GLN A 1 99 ? 15.703 0.565 -6.304 1.00 83.88 99 GLN A N 1
ATOM 729 C CA . GLN A 1 99 ? 14.712 -0.486 -6.153 1.00 83.88 99 GLN A CA 1
ATOM 730 C C . GLN A 1 99 ? 14.415 -1.166 -7.492 1.00 83.88 99 GLN A C 1
ATOM 732 O O . GLN A 1 99 ? 14.571 -2.380 -7.584 1.00 83.88 99 GLN A O 1
ATOM 737 N N . LEU A 1 100 ? 14.101 -0.413 -8.551 1.00 87.94 100 LEU A N 1
ATOM 738 C CA . LEU A 1 100 ? 13.874 -0.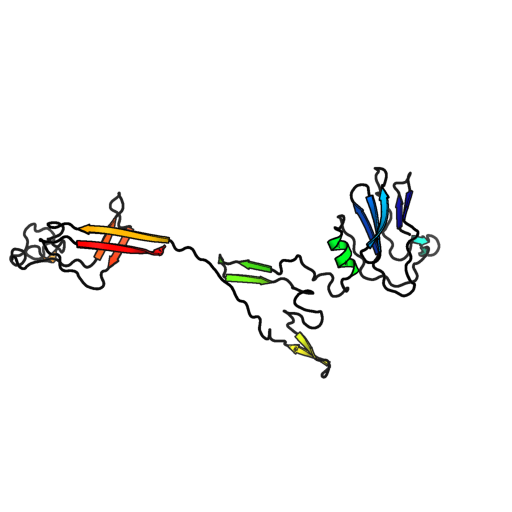984 -9.887 1.00 87.94 100 LEU A CA 1
ATOM 739 C C . LEU A 1 100 ? 15.087 -1.775 -10.393 1.00 87.94 100 LEU A C 1
ATOM 741 O O . LEU A 1 100 ? 14.928 -2.854 -10.951 1.00 87.94 100 LEU A O 1
ATOM 745 N N . SER A 1 101 ? 16.302 -1.293 -10.124 1.00 88.44 101 SER A N 1
ATOM 746 C CA . SER A 1 101 ? 17.528 -1.954 -10.587 1.00 88.44 101 SER A CA 1
ATOM 747 C C . SER A 1 101 ? 17.883 -3.266 -9.889 1.00 88.44 101 SER A C 1
ATOM 749 O O . SER A 1 101 ? 18.706 -4.022 -10.399 1.00 88.44 101 SER A O 1
ATOM 751 N N . SER A 1 102 ? 17.304 -3.522 -8.716 1.00 83.69 102 SER A N 1
ATOM 752 C CA . SER A 1 102 ? 17.612 -4.689 -7.881 1.00 83.69 102 SER A CA 1
ATOM 753 C C . SER A 1 102 ? 16.424 -5.633 -7.698 1.00 83.69 102 SER A C 1
ATOM 755 O O . SER A 1 102 ? 16.589 -6.729 -7.161 1.00 83.69 102 SER A O 1
ATOM 757 N N . THR A 1 103 ? 15.235 -5.229 -8.148 1.00 76.69 103 THR A N 1
ATOM 758 C CA . THR A 1 103 ? 14.007 -6.017 -8.025 1.00 76.69 103 THR A CA 1
ATOM 759 C C . THR A 1 103 ? 13.898 -7.000 -9.186 1.00 76.69 103 THR A C 1
ATOM 761 O O . THR A 1 103 ? 14.103 -6.646 -10.343 1.00 76.69 103 THR A O 1
ATOM 764 N N . ASN A 1 104 ? 13.578 -8.256 -8.875 1.00 73.88 104 ASN A N 1
ATOM 765 C CA . ASN A 1 104 ? 13.299 -9.273 -9.886 1.00 73.88 104 ASN A CA 1
ATOM 766 C C . ASN A 1 104 ? 11.990 -8.937 -10.627 1.00 73.88 104 ASN A C 1
ATOM 768 O O . ASN A 1 104 ? 11.067 -8.403 -10.010 1.00 73.88 104 ASN A O 1
ATOM 772 N N . SER A 1 105 ? 11.873 -9.302 -11.907 1.00 68.50 105 SER A N 1
ATOM 773 C CA . SER A 1 105 ? 10.661 -9.082 -12.713 1.00 68.50 105 SER A CA 1
ATOM 774 C C . SER A 1 105 ? 9.379 -9.592 -12.040 1.00 68.50 105 SER A C 1
ATOM 776 O O . SER A 1 105 ? 8.335 -8.947 -12.091 1.00 68.50 105 SER A O 1
ATOM 778 N N . LEU A 1 106 ? 9.471 -10.684 -11.277 1.00 67.12 106 LEU A N 1
ATOM 779 C CA . LEU A 1 106 ? 8.352 -11.273 -10.534 1.00 67.12 106 LEU A CA 1
ATOM 780 C C . LEU A 1 106 ? 7.898 -10.473 -9.294 1.00 67.12 106 LEU A C 1
ATOM 782 O O . LEU A 1 106 ? 6.832 -10.763 -8.741 1.00 67.12 106 LEU A O 1
ATOM 786 N N . ASP A 1 107 ? 8.684 -9.487 -8.851 1.00 67.81 107 ASP A N 1
ATOM 787 C CA . ASP A 1 107 ? 8.436 -8.680 -7.650 1.00 67.81 107 ASP A CA 1
ATOM 788 C C . ASP A 1 107 ? 8.258 -7.172 -7.947 1.00 67.81 107 ASP A C 1
ATOM 790 O O . ASP A 1 107 ? 7.964 -6.402 -7.029 1.00 67.81 107 ASP A O 1
ATOM 794 N N . LEU A 1 108 ? 8.346 -6.744 -9.218 1.00 65.06 108 LEU A N 1
ATOM 795 C CA . LEU A 1 108 ? 8.244 -5.336 -9.651 1.00 65.06 108 LEU A CA 1
ATOM 796 C C . LEU A 1 108 ? 6.945 -4.630 -9.215 1.00 65.06 108 LEU A C 1
ATOM 798 O O . LEU A 1 108 ? 6.933 -3.417 -9.023 1.00 65.06 108 LEU A O 1
ATOM 802 N N . MET A 1 109 ? 5.851 -5.376 -9.027 1.00 59.34 109 MET A N 1
ATOM 803 C CA . MET A 1 109 ? 4.538 -4.838 -8.627 1.00 59.34 109 MET A CA 1
ATOM 804 C C . MET A 1 109 ? 4.251 -4.938 -7.122 1.00 59.34 109 MET A C 1
ATOM 806 O O . MET A 1 109 ? 3.138 -4.648 -6.686 1.00 59.34 109 MET A O 1
ATOM 810 N N . VAL A 1 110 ? 5.218 -5.408 -6.332 1.00 59.97 110 VAL A N 1
ATOM 811 C CA . VAL A 1 110 ? 4.975 -5.849 -4.951 1.00 59.97 110 VAL A CA 1
ATOM 812 C C . VAL A 1 110 ? 5.685 -4.982 -3.920 1.00 59.97 110 VAL A C 1
ATOM 814 O O . VAL A 1 110 ? 5.336 -4.954 -2.745 1.00 59.97 110 VAL A O 1
ATOM 817 N N . THR A 1 111 ? 6.672 -4.219 -4.358 1.00 59.78 111 THR A N 1
ATOM 818 C CA . THR A 1 111 ? 7.501 -3.399 -3.489 1.00 59.78 111 THR A CA 1
ATOM 819 C C . THR A 1 111 ? 6.782 -2.099 -3.118 1.00 59.78 111 THR A C 1
ATOM 821 O O . THR A 1 111 ? 7.008 -1.045 -3.717 1.00 59.78 111 THR A O 1
ATOM 824 N N . ASN A 1 112 ? 5.875 -2.188 -2.147 1.00 55.84 112 ASN A N 1
ATOM 825 C CA . ASN A 1 112 ? 5.171 -1.040 -1.589 1.00 55.84 112 ASN A CA 1
ATOM 826 C C . ASN A 1 112 ? 6.062 -0.199 -0.662 1.00 55.84 112 ASN A C 1
ATOM 828 O O . ASN A 1 112 ? 7.099 -0.637 -0.161 1.00 55.84 112 ASN A O 1
ATOM 832 N N . ASN A 1 113 ? 5.607 1.035 -0.432 1.00 62.62 113 ASN A N 1
ATOM 833 C CA . ASN A 1 113 ? 6.085 1.948 0.607 1.00 62.62 113 ASN A CA 1
ATOM 834 C C . ASN A 1 113 ? 6.204 1.220 1.970 1.00 62.62 113 ASN A C 1
ATOM 836 O O . ASN A 1 113 ? 5.581 0.185 2.180 1.00 62.62 113 ASN A O 1
ATOM 840 N N . ASN A 1 114 ? 6.939 1.764 2.946 1.00 63.38 114 ASN A N 1
ATOM 841 C CA . ASN A 1 114 ? 7.206 1.120 4.251 1.00 63.38 114 ASN A CA 1
ATOM 842 C C . ASN A 1 114 ? 5.943 0.862 5.122 1.00 63.38 114 ASN A C 1
ATOM 844 O O . ASN A 1 114 ? 6.053 0.465 6.279 1.00 63.38 114 ASN A O 1
ATOM 848 N N . SER A 1 115 ? 4.745 1.100 4.586 1.00 73.44 115 SER A N 1
ATOM 849 C CA . SER A 1 115 ? 3.451 0.747 5.167 1.00 73.44 115 SER A CA 1
ATOM 850 C C . SER A 1 115 ? 2.843 -0.422 4.390 1.00 73.44 115 SER A C 1
ATOM 852 O O . SER A 1 115 ? 2.612 -0.317 3.191 1.00 73.44 115 SER A O 1
ATOM 854 N N . VAL A 1 116 ? 2.556 -1.524 5.083 1.00 73.69 116 VAL A N 1
ATOM 855 C CA . VAL A 1 116 ? 2.040 -2.768 4.479 1.00 73.69 116 VAL A CA 1
ATOM 856 C C . VAL A 1 116 ? 0.511 -2.823 4.396 1.00 73.69 116 VAL A C 1
ATOM 858 O O . VAL A 1 116 ? -0.036 -3.821 3.941 1.00 73.69 116 VAL A O 1
ATOM 861 N N . GLY A 1 117 ? -0.203 -1.785 4.836 1.00 81.50 117 GLY A N 1
ATOM 862 C CA . GLY A 1 117 ? -1.664 -1.786 4.881 1.00 81.50 117 GLY A CA 1
ATOM 863 C C . GLY A 1 117 ? -2.254 -0.745 5.830 1.00 81.50 117 GLY A C 1
ATOM 864 O O . GLY A 1 117 ? -1.537 0.115 6.337 1.00 81.50 117 GLY A O 1
ATOM 865 N N . ASN A 1 118 ? -3.561 -0.850 6.077 1.00 85.56 118 ASN A N 1
ATOM 866 C CA . ASN A 1 118 ? -4.341 0.036 6.943 1.00 85.56 118 ASN A CA 1
ATOM 867 C C . ASN A 1 118 ? -5.258 -0.755 7.889 1.00 85.56 118 ASN A C 1
ATOM 869 O O . ASN A 1 118 ? -5.750 -1.830 7.542 1.00 85.56 118 ASN A O 1
ATOM 873 N N . VAL A 1 119 ? -5.540 -0.178 9.062 1.00 85.00 119 VAL A N 1
ATOM 874 C CA . VAL A 1 119 ? -6.532 -0.673 10.030 1.00 85.00 119 VAL A CA 1
ATOM 875 C C . VAL A 1 119 ? -7.678 0.334 10.128 1.00 85.00 119 VAL A C 1
ATOM 877 O O . VAL A 1 119 ? -7.458 1.514 10.391 1.00 85.00 119 VAL A O 1
ATOM 880 N N . PHE A 1 120 ? -8.904 -0.138 9.934 1.00 87.50 120 PHE A N 1
ATOM 881 C CA . PHE A 1 120 ? -10.139 0.636 9.966 1.00 87.50 120 PHE A CA 1
ATOM 882 C C . PHE A 1 120 ? -10.929 0.301 11.235 1.00 87.50 120 PHE A C 1
ATOM 884 O O . PHE A 1 120 ? -11.778 -0.593 11.245 1.00 87.50 120 PHE A O 1
ATOM 891 N N . TYR A 1 121 ? -10.631 1.016 12.321 1.00 80.94 121 TYR A N 1
ATOM 892 C CA . TYR A 1 121 ? -11.167 0.722 13.656 1.00 80.94 121 TYR A CA 1
ATOM 893 C C . TYR A 1 121 ? -12.694 0.745 13.734 1.00 80.94 121 TYR A C 1
ATOM 895 O O . TYR A 1 121 ? -13.279 -0.162 14.315 1.00 80.94 121 TYR A O 1
ATOM 903 N N . GLY A 1 122 ? -13.346 1.734 13.113 1.00 80.12 122 GLY A N 1
ATOM 904 C CA . GLY A 1 122 ? -14.807 1.868 13.161 1.00 80.12 122 GLY A CA 1
ATOM 905 C C . GLY A 1 122 ? -15.558 0.709 12.501 1.00 80.12 122 GLY A C 1
ATOM 906 O O . GLY A 1 122 ? -16.715 0.465 12.823 1.00 80.12 122 GLY A O 1
ATOM 907 N N . GLN A 1 123 ? -14.901 -0.013 11.593 1.00 87.19 123 GLN A N 1
ATOM 908 C CA . GLN A 1 123 ? -15.466 -1.148 10.868 1.00 87.19 123 GLN A CA 1
ATOM 909 C C . GLN A 1 123 ? -14.870 -2.492 11.312 1.00 87.19 123 GLN A C 1
ATOM 911 O O . GLN A 1 123 ? -15.283 -3.530 10.805 1.00 87.19 123 GLN A O 1
ATOM 916 N N . GLY A 1 124 ? -13.881 -2.488 12.213 1.00 78.44 124 GLY A N 1
ATOM 917 C CA . GLY A 1 124 ? -13.145 -3.693 12.598 1.00 78.44 124 GLY A CA 1
ATOM 918 C C . GLY A 1 124 ? -12.420 -4.372 11.430 1.00 78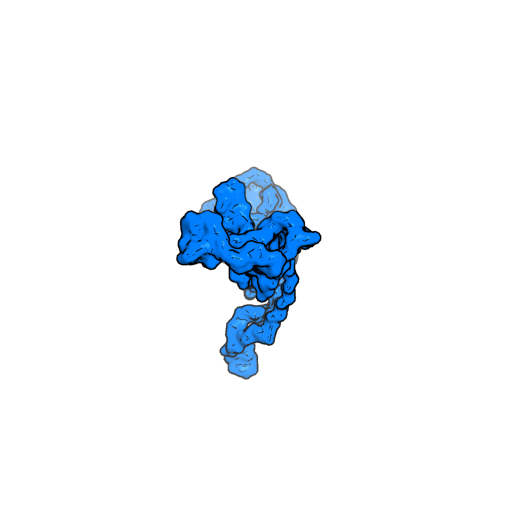.44 124 GLY A C 1
ATOM 919 O O . GLY A 1 124 ? -12.233 -5.585 11.455 1.00 78.44 124 GLY A O 1
ATOM 920 N N . MET A 1 125 ? -12.039 -3.623 10.388 1.00 86.19 125 MET A N 1
ATOM 921 C CA . MET A 1 125 ? -11.407 -4.179 9.186 1.00 86.19 125 MET A CA 1
ATOM 922 C C . MET A 1 125 ? -9.906 -3.901 9.158 1.00 86.19 125 MET A C 1
ATOM 924 O O . MET A 1 125 ? -9.457 -2.810 9.501 1.00 86.19 125 MET A O 1
ATOM 928 N N . ILE A 1 126 ? -9.127 -4.866 8.672 1.00 80.94 126 ILE A N 1
ATOM 929 C CA . ILE A 1 126 ? -7.696 -4.707 8.398 1.00 80.94 126 ILE A CA 1
ATOM 930 C C . ILE A 1 126 ? -7.473 -5.035 6.926 1.00 80.94 126 ILE A C 1
ATOM 932 O O . ILE A 1 126 ? -7.885 -6.092 6.454 1.00 80.94 126 ILE A O 1
ATOM 936 N N . VAL A 1 127 ? -6.826 -4.126 6.201 1.00 83.94 127 VAL A N 1
ATOM 937 C CA . VAL A 1 127 ? -6.480 -4.302 4.788 1.00 83.94 127 VAL A CA 1
ATOM 938 C C . VAL A 1 127 ? -4.968 -4.331 4.677 1.00 83.94 127 VAL A C 1
ATOM 940 O O . VAL A 1 127 ? -4.310 -3.348 5.005 1.00 83.94 127 VAL A O 1
ATOM 943 N N . ILE A 1 128 ? -4.419 -5.449 4.210 1.00 77.06 128 ILE A N 1
ATOM 944 C CA . ILE A 1 128 ? -2.978 -5.654 4.053 1.00 77.06 128 ILE A CA 1
ATOM 945 C C . ILE A 1 128 ? -2.681 -5.763 2.559 1.00 77.06 128 ILE A C 1
ATOM 947 O O . ILE A 1 128 ? -3.265 -6.585 1.858 1.00 77.06 128 ILE A O 1
ATOM 951 N N . SER A 1 129 ? -1.787 -4.911 2.075 1.00 76.25 129 SER A N 1
ATOM 952 C CA . SER A 1 129 ? -1.182 -5.034 0.750 1.00 76.25 129 SER A CA 1
ATOM 953 C C . SER A 1 129 ? -0.024 -6.030 0.789 1.00 76.25 129 SER A C 1
ATOM 955 O O . SER A 1 129 ? 0.571 -6.222 1.848 1.00 76.25 129 SER A O 1
ATOM 957 N N . ASP A 1 130 ? 0.307 -6.652 -0.345 1.00 72.44 130 ASP A N 1
ATOM 958 C CA . ASP A 1 130 ? 1.383 -7.647 -0.414 1.00 72.44 130 ASP A CA 1
ATOM 959 C C . ASP A 1 130 ? 2.690 -7.087 0.203 1.00 72.44 130 ASP A C 1
ATOM 961 O O . ASP A 1 130 ? 3.203 -6.071 -0.265 1.00 72.44 130 ASP A O 1
ATOM 965 N N . PRO A 1 131 ? 3.197 -7.691 1.295 1.00 70.00 131 PRO A N 1
ATOM 966 C CA . PRO A 1 131 ? 4.290 -7.132 2.087 1.00 70.00 131 PRO A CA 1
ATOM 967 C C . PRO A 1 131 ? 5.669 -7.673 1.665 1.00 70.00 131 PRO A C 1
ATOM 969 O O . PRO A 1 131 ? 6.651 -7.549 2.411 1.00 70.00 131 PRO A O 1
ATOM 972 N N . ARG A 1 132 ? 5.761 -8.331 0.503 1.00 72.31 132 ARG A N 1
ATOM 973 C CA . ARG A 1 132 ? 7.047 -8.734 -0.076 1.00 72.31 132 ARG A CA 1
ATOM 974 C C . ARG A 1 132 ? 7.823 -7.503 -0.570 1.00 72.31 132 ARG A C 1
ATOM 976 O O . ARG A 1 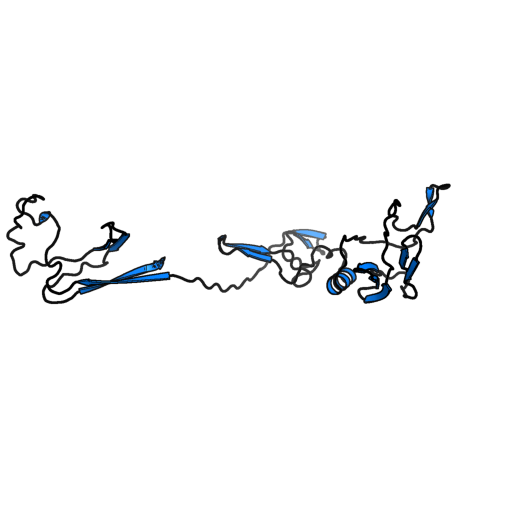132 ? 7.231 -6.479 -0.893 1.00 72.31 132 ARG A O 1
ATOM 983 N N . PRO A 1 133 ? 9.162 -7.577 -0.622 1.00 64.75 133 PRO A N 1
ATOM 984 C CA . PRO A 1 133 ? 10.011 -8.718 -0.262 1.00 64.75 133 PRO A CA 1
ATOM 985 C C . PRO A 1 133 ? 10.362 -8.787 1.235 1.00 64.75 133 PRO A C 1
ATOM 987 O O . PRO A 1 133 ? 11.005 -9.732 1.679 1.00 64.75 133 PRO A O 1
ATOM 990 N N . LYS A 1 134 ? 9.971 -7.790 2.040 1.00 68.94 134 LYS A N 1
ATOM 991 C CA . LYS A 1 134 ? 10.438 -7.666 3.432 1.00 68.94 134 LYS A CA 1
ATOM 992 C C . LYS A 1 134 ? 9.914 -8.774 4.348 1.00 68.94 134 LYS A C 1
ATOM 994 O O . LYS A 1 134 ? 10.652 -9.245 5.208 1.00 68.94 134 LYS A O 1
ATOM 999 N N . TYR A 1 135 ? 8.655 -9.175 4.172 1.00 66.19 135 TYR A N 1
ATOM 1000 C CA . TYR A 1 135 ? 7.981 -10.152 5.038 1.00 66.19 135 TYR A CA 1
ATOM 1001 C C . TYR A 1 135 ? 7.593 -11.449 4.308 1.00 66.19 135 TYR A C 1
ATOM 1003 O O . TYR A 1 135 ? 6.815 -12.247 4.822 1.00 66.19 135 TYR A O 1
ATOM 1011 N N . GLY A 1 136 ? 8.134 -11.675 3.111 1.00 63.69 136 GLY A N 1
ATOM 1012 C CA . GLY A 1 136 ? 7.900 -12.880 2.322 1.00 63.69 136 GLY A CA 1
ATOM 1013 C C . GLY A 1 136 ? 8.745 -12.889 1.053 1.00 63.69 136 GLY A C 1
ATOM 1014 O O . GLY A 1 136 ? 9.276 -11.860 0.647 1.00 63.69 136 GLY A O 1
ATOM 1015 N N . THR A 1 137 ? 8.845 -14.039 0.399 1.00 63.00 137 THR A N 1
ATOM 1016 C CA . THR A 1 137 ? 9.577 -14.195 -0.870 1.00 63.00 137 THR A CA 1
ATOM 1017 C C . THR A 1 137 ? 8.646 -14.694 -1.973 1.00 63.00 137 THR A C 1
ATOM 1019 O O . THR A 1 137 ? 7.488 -15.021 -1.709 1.00 63.00 137 THR A O 1
ATOM 1022 N N . ILE A 1 138 ? 9.145 -14.808 -3.209 1.00 60.91 138 ILE A N 1
ATOM 1023 C CA . ILE A 1 138 ? 8.427 -15.467 -4.316 1.00 60.91 138 ILE A CA 1
ATOM 1024 C C . ILE A 1 138 ? 7.943 -16.874 -3.904 1.00 60.91 138 ILE A C 1
ATOM 1026 O O . ILE A 1 138 ? 6.837 -17.273 -4.273 1.00 60.91 138 ILE A O 1
ATOM 1030 N N . THR A 1 139 ? 8.728 -17.587 -3.088 1.00 60.84 139 THR A N 1
ATOM 1031 C CA . THR A 1 139 ? 8.430 -18.946 -2.601 1.00 60.84 139 THR A CA 1
ATOM 1032 C C . THR A 1 139 ? 7.581 -18.952 -1.324 1.00 60.84 139 THR A C 1
ATOM 1034 O O . THR A 1 139 ? 6.793 -19.870 -1.109 1.00 60.84 139 THR A O 1
ATOM 1037 N N . THR A 1 140 ? 7.699 -17.923 -0.480 1.00 60.44 140 THR A N 1
ATOM 1038 C CA . THR A 1 140 ? 6.984 -17.783 0.801 1.00 60.44 140 THR A CA 1
ATOM 1039 C C . THR A 1 140 ? 6.089 -16.544 0.786 1.00 60.44 140 THR A C 1
ATOM 1041 O O . THR A 1 140 ? 6.384 -15.530 1.421 1.00 60.44 140 THR A O 1
ATOM 1044 N N . LYS A 1 141 ? 4.990 -16.598 0.024 1.00 63.12 141 LYS A N 1
ATOM 1045 C CA . LYS A 1 141 ? 4.001 -15.509 -0.007 1.00 63.12 141 LYS A CA 1
ATOM 1046 C C . LYS A 1 141 ? 3.050 -15.634 1.182 1.00 63.12 141 LYS A C 1
ATOM 1048 O O . LYS A 1 141 ? 2.495 -16.705 1.410 1.00 63.12 141 LYS A O 1
ATOM 1053 N N . LEU A 1 142 ? 2.818 -14.524 1.884 1.00 64.88 142 LEU A N 1
ATOM 1054 C CA . LEU A 1 142 ? 1.892 -14.461 3.022 1.00 64.88 142 LEU A CA 1
ATOM 1055 C C . LEU A 1 142 ? 0.443 -14.787 2.634 1.00 64.88 142 LEU A C 1
ATOM 1057 O O . LEU A 1 142 ? -0.256 -15.396 3.427 1.00 64.88 142 LEU A O 1
ATOM 1061 N N . PHE A 1 143 ? 0.019 -14.453 1.411 1.00 63.97 143 PHE A N 1
ATOM 1062 C CA . PHE A 1 143 ? -1.348 -14.673 0.915 1.00 63.97 143 PHE A CA 1
ATOM 1063 C C . PHE A 1 143 ? -1.404 -15.642 -0.270 1.00 63.97 143 PHE A C 1
ATOM 1065 O O . PHE A 1 143 ? -2.143 -15.410 -1.226 1.00 63.97 143 PHE A O 1
ATOM 1072 N N . ASN A 1 144 ? -0.591 -16.702 -0.272 1.00 56.22 144 ASN A N 1
ATOM 1073 C CA . ASN A 1 144 ? -0.756 -17.712 -1.312 1.00 56.22 144 ASN A CA 1
ATOM 1074 C C . ASN A 1 144 ? -1.928 -18.624 -0.950 1.00 56.22 144 ASN A C 1
ATOM 1076 O O . ASN A 1 144 ? -1.822 -19.399 -0.011 1.00 56.22 144 ASN A O 1
ATOM 1080 N N . ASP A 1 145 ? -2.999 -18.606 -1.738 1.00 52.19 145 ASP A N 1
ATOM 1081 C CA . ASP A 1 145 ? -4.048 -19.634 -1.659 1.00 52.19 145 ASP A CA 1
ATOM 1082 C C . ASP A 1 145 ? -3.490 -21.023 -2.066 1.00 52.19 145 ASP A C 1
ATOM 1084 O O . ASP A 1 145 ? -4.108 -22.060 -1.845 1.00 52.19 145 ASP A O 1
ATOM 1088 N N . ARG A 1 146 ? -2.289 -21.070 -2.675 1.00 55.12 146 ARG A N 1
ATOM 1089 C CA . ARG A 1 146 ? -1.770 -22.234 -3.404 1.00 55.12 146 ARG A CA 1
ATOM 1090 C C . ARG A 1 146 ? -0.230 -22.365 -3.385 1.00 55.12 146 ARG A C 1
ATOM 1092 O O . ARG A 1 146 ? 0.464 -21.689 -4.140 1.00 55.12 146 ARG A O 1
ATOM 1099 N N . LEU A 1 147 ? 0.326 -23.269 -2.569 1.00 56.59 147 LEU A N 1
ATOM 1100 C CA . LEU A 1 147 ? 1.757 -23.640 -2.554 1.00 56.59 147 LEU A CA 1
ATOM 1101 C C . LEU A 1 147 ? 2.075 -24.682 -3.644 1.00 56.59 147 LEU A C 1
ATOM 1103 O O . LEU A 1 147 ? 1.346 -25.658 -3.799 1.00 56.59 147 LEU A O 1
ATOM 1107 N N . TYR A 1 148 ? 3.178 -24.521 -4.381 1.00 51.81 148 TYR A N 1
ATOM 1108 C CA . TYR A 1 148 ? 3.659 -25.522 -5.346 1.00 51.81 148 TYR A CA 1
ATOM 1109 C C . TYR A 1 148 ? 4.556 -26.550 -4.641 1.00 51.81 148 TYR A C 1
ATOM 1111 O O . TYR A 1 148 ? 5.638 -26.209 -4.165 1.00 51.81 148 TYR A O 1
ATOM 1119 N N . ASN A 1 149 ? 4.114 -27.806 -4.550 1.00 54.28 149 ASN A N 1
ATOM 1120 C CA . ASN A 1 149 ? 4.896 -28.897 -3.967 1.00 54.28 149 ASN A CA 1
ATOM 1121 C C . ASN A 1 149 ? 5.846 -29.471 -5.029 1.00 54.28 149 ASN A C 1
ATOM 1123 O O . ASN A 1 149 ? 5.398 -30.084 -5.994 1.00 54.28 149 ASN A O 1
ATOM 1127 N N . THR A 1 150 ? 7.156 -29.296 -4.854 1.00 44.66 150 THR A N 1
ATOM 1128 C CA . THR A 1 150 ? 8.192 -29.746 -5.801 1.00 44.66 150 THR A CA 1
ATOM 1129 C C . THR A 1 150 ? 8.406 -31.259 -5.834 1.00 44.66 150 THR A C 1
ATOM 1131 O O . THR A 1 150 ? 8.891 -31.768 -6.839 1.00 44.66 150 THR A O 1
ATOM 1134 N N . VAL A 1 151 ? 8.019 -31.994 -4.787 1.00 57.56 151 VAL A N 1
ATOM 1135 C CA . VAL A 1 151 ? 8.121 -33.464 -4.749 1.00 57.56 151 VAL A CA 1
ATOM 1136 C C . VAL A 1 151 ? 6.973 -34.104 -5.525 1.00 57.56 151 VAL A C 1
ATOM 1138 O O . VAL A 1 151 ? 7.179 -35.074 -6.249 1.00 57.56 151 VAL A O 1
ATOM 1141 N N . THR A 1 152 ? 5.766 -33.548 -5.410 1.00 69.12 152 THR A N 1
ATOM 1142 C CA . THR A 1 152 ? 4.575 -34.073 -6.098 1.00 69.12 152 THR A CA 1
ATOM 1143 C C . THR A 1 152 ? 4.259 -33.347 -7.405 1.00 69.12 152 THR A C 1
ATOM 1145 O O . THR A 1 152 ? 3.389 -33.800 -8.137 1.00 69.12 152 THR A O 1
ATOM 1148 N N . GLN A 1 153 ? 4.950 -32.242 -7.706 1.00 76.12 153 GLN A N 1
ATOM 1149 C CA . GLN A 1 153 ? 4.691 -31.345 -8.844 1.00 76.12 153 GLN A CA 1
ATOM 1150 C C . GLN A 1 153 ? 3.233 -30.855 -8.913 1.00 76.12 153 GLN A C 1
ATOM 1152 O O . GLN A 1 153 ? 2.664 -30.674 -9.986 1.00 76.12 153 GLN A O 1
ATOM 1157 N N . THR A 1 154 ? 2.605 -30.644 -7.754 1.00 66.00 154 THR A N 1
ATOM 1158 C CA . THR A 1 154 ? 1.198 -30.226 -7.660 1.00 66.00 154 THR A CA 1
ATOM 1159 C C . THR A 1 154 ? 1.045 -28.979 -6.809 1.00 66.00 154 THR A C 1
ATOM 1161 O O . THR A 1 154 ? 1.654 -28.859 -5.744 1.00 66.00 154 THR A O 1
ATOM 1164 N N . THR A 1 155 ? 0.140 -28.101 -7.220 1.00 61.84 155 THR A N 1
ATOM 1165 C CA . THR A 1 155 ? -0.298 -26.954 -6.429 1.00 61.84 155 THR A CA 1
ATOM 1166 C C . THR A 1 155 ? -1.300 -27.395 -5.354 1.00 61.84 155 THR A C 1
ATOM 1168 O O . THR A 1 155 ? -2.357 -27.924 -5.685 1.00 61.84 155 THR A O 1
ATOM 1171 N N . GLN A 1 156 ? -0.984 -27.186 -4.075 1.00 58.03 156 GLN A N 1
ATOM 1172 C CA . GLN A 1 156 ? -1.836 -27.536 -2.931 1.00 58.03 156 GLN A CA 1
ATOM 1173 C C . GLN A 1 156 ? -2.308 -26.279 -2.195 1.00 58.03 156 GLN A C 1
ATOM 1175 O O . GLN A 1 156 ? -1.580 -25.288 -2.143 1.00 58.03 156 GLN A O 1
ATOM 1180 N N . SER A 1 157 ? -3.513 -26.317 -1.620 1.00 56.47 157 SER A N 1
ATOM 1181 C CA . SER A 1 157 ? -4.024 -25.211 -0.803 1.00 56.47 157 SER A CA 1
ATOM 1182 C C . SER A 1 157 ? -3.127 -24.971 0.406 1.00 56.47 157 SER A C 1
ATOM 1184 O O . SER A 1 157 ? -2.804 -25.905 1.138 1.00 56.47 157 SER A O 1
ATOM 1186 N N . ALA A 1 158 ? -2.719 -23.721 0.606 1.00 53.06 158 ALA A N 1
ATOM 1187 C CA . ALA A 1 158 ? -1.901 -23.326 1.740 1.00 53.06 158 ALA A CA 1
ATOM 1188 C C . ALA A 1 158 ? -2.771 -22.585 2.750 1.00 53.06 158 ALA A C 1
ATOM 1190 O O . ALA A 1 158 ? -3.270 -21.496 2.490 1.00 53.06 158 ALA A O 1
ATOM 1191 N N . THR A 1 159 ? -2.977 -23.187 3.915 1.00 49.41 159 THR A N 1
ATOM 1192 C CA . THR A 1 159 ? -3.565 -22.484 5.053 1.00 49.41 159 THR A CA 1
ATOM 1193 C C . THR A 1 159 ? -2.566 -21.464 5.585 1.00 49.41 159 THR A C 1
ATOM 1195 O O . THR A 1 159 ? -1.393 -21.793 5.757 1.00 49.41 159 THR A O 1
ATOM 1198 N N . LEU A 1 160 ? -3.040 -20.244 5.861 1.00 55.81 160 LEU A N 1
ATOM 1199 C CA . LEU A 1 160 ? -2.314 -19.169 6.547 1.00 55.81 160 LEU A CA 1
ATOM 1200 C C . LEU A 1 160 ? -1.859 -19.697 7.921 1.00 55.81 160 LEU A C 1
ATOM 1202 O O . LEU A 1 160 ? -2.609 -19.638 8.892 1.00 55.81 160 LEU A O 1
ATOM 1206 N N . SER A 1 161 ? -0.695 -20.348 7.993 1.00 50.38 161 SER A N 1
ATOM 1207 C CA . SER A 1 161 ? -0.467 -21.317 9.072 1.00 50.38 161 SER A CA 1
ATOM 1208 C C . SER A 1 161 ? -0.203 -20.698 10.437 1.00 50.38 161 SER A C 1
ATOM 1210 O O . SER A 1 161 ? -0.222 -21.454 11.393 1.00 50.38 161 SER A O 1
ATOM 1212 N N . THR A 1 162 ? -0.035 -19.376 10.536 1.00 51.69 162 THR A N 1
ATOM 1213 C CA . THR A 1 162 ? -0.355 -18.559 11.722 1.00 51.69 162 THR A CA 1
ATOM 1214 C C . THR A 1 162 ? 0.033 -17.105 11.440 1.00 51.69 162 THR A C 1
ATOM 1216 O O . THR A 1 162 ? 1.209 -16.751 11.462 1.00 51.69 162 THR A O 1
ATOM 1219 N N . LEU A 1 163 ? -0.944 -16.235 11.177 1.00 55.34 163 LEU A N 1
ATOM 1220 C CA . LEU A 1 163 ? -0.723 -14.794 11.306 1.00 55.34 163 LEU A CA 1
ATOM 1221 C C . LEU A 1 163 ? -0.973 -14.433 12.774 1.00 55.34 163 LEU A C 1
ATOM 1223 O O . LEU A 1 163 ? -2.121 -14.407 13.213 1.00 55.34 163 LEU A O 1
ATOM 1227 N N . GLU A 1 164 ? 0.090 -14.196 13.537 1.00 62.00 164 GLU A N 1
ATOM 1228 C CA . GLU A 1 164 ? -0.027 -13.677 14.899 1.00 62.00 164 GLU A CA 1
ATOM 1229 C C . GLU A 1 164 ? 0.011 -12.147 14.851 1.00 62.00 164 GLU A C 1
ATOM 1231 O O . GLU A 1 164 ? 0.982 -11.545 14.390 1.00 62.00 164 GLU A O 1
ATOM 1236 N N . PHE A 1 165 ? -1.076 -11.515 15.286 1.00 62.72 165 PHE A N 1
ATOM 1237 C CA . PHE A 1 165 ? -1.197 -10.066 15.359 1.00 62.72 165 PHE A CA 1
ATOM 1238 C C . PHE A 1 165 ? -1.453 -9.655 16.803 1.00 62.72 165 PHE A C 1
ATOM 1240 O O . PHE A 1 165 ? -2.432 -10.078 17.417 1.00 62.72 165 PHE A O 1
ATOM 1247 N N . SER A 1 166 ? -0.580 -8.792 17.313 1.00 69.75 166 SER A N 1
ATOM 1248 C CA . SER A 1 166 ? -0.702 -8.187 18.635 1.00 69.75 166 SER A CA 1
ATOM 1249 C C . SER A 1 166 ? -1.002 -6.707 18.465 1.00 69.75 166 SER A C 1
ATOM 1251 O O . SER A 1 166 ? -0.245 -5.984 17.816 1.00 69.75 166 SER A O 1
ATOM 1253 N N . TYR A 1 167 ? -2.103 -6.249 19.052 1.00 70.44 167 TYR A N 1
ATOM 1254 C CA . TYR A 1 167 ? -2.536 -4.860 18.978 1.00 70.44 167 TYR A CA 1
ATOM 1255 C C . TYR A 1 167 ? -2.959 -4.339 20.338 1.00 70.44 167 TYR A C 1
ATOM 1257 O O . TYR A 1 167 ? -3.555 -5.057 21.137 1.00 70.44 167 TYR A O 1
ATOM 1265 N N . ASN A 1 168 ? -2.642 -3.070 20.576 1.00 76.19 168 ASN A N 1
ATOM 1266 C CA . ASN A 1 168 ? -3.036 -2.345 21.767 1.00 76.19 168 ASN A CA 1
ATOM 1267 C C . ASN A 1 168 ? -3.867 -1.129 21.342 1.00 76.19 168 ASN A C 1
ATOM 1269 O O . ASN A 1 168 ? -3.381 -0.284 20.587 1.00 76.19 168 ASN A O 1
ATOM 1273 N N . SER A 1 169 ? -5.117 -1.072 21.802 1.00 67.88 169 SER A N 1
ATOM 1274 C CA . SER A 1 169 ? -6.031 0.045 21.560 1.00 67.88 169 SER A CA 1
ATOM 1275 C C . SER A 1 169 ? -6.269 0.816 22.842 1.00 67.88 169 SER A C 1
ATOM 1277 O O . SER A 1 169 ? -6.473 0.214 23.895 1.00 67.88 169 SER A O 1
ATOM 1279 N N . THR A 1 170 ? -6.356 2.136 22.727 1.00 77.12 170 THR A N 1
ATOM 1280 C CA . THR A 1 170 ? -6.841 2.998 23.803 1.00 77.12 170 THR A CA 1
ATOM 1281 C C . THR A 1 170 ? -8.199 3.541 23.386 1.00 77.12 170 THR A C 1
ATOM 1283 O O . THR A 1 170 ? -8.286 4.321 22.440 1.00 77.12 170 THR A O 1
ATOM 1286 N N . VAL A 1 171 ? -9.256 3.132 24.086 1.00 75.38 171 VAL A N 1
ATOM 1287 C CA . VAL A 1 171 ? -10.595 3.712 23.931 1.00 75.38 171 VAL A CA 1
ATOM 1288 C C . VAL A 1 171 ? -10.824 4.682 25.084 1.00 75.38 171 VAL A C 1
ATOM 1290 O O . VAL A 1 171 ? -10.638 4.327 26.246 1.00 75.38 171 VAL A O 1
ATOM 1293 N N . THR A 1 172 ? -11.205 5.916 24.766 1.00 79.12 172 THR A N 1
ATOM 1294 C CA . THR A 1 172 ? -11.631 6.897 25.768 1.00 79.12 172 THR A CA 1
ATOM 1295 C C . THR A 1 172 ? -13.108 6.676 26.069 1.00 79.12 172 THR A C 1
ATOM 1297 O O . THR A 1 172 ? -13.934 6.782 25.167 1.00 79.12 172 THR A O 1
ATOM 1300 N N . LEU A 1 173 ? -13.424 6.372 27.326 1.00 80.94 173 LEU A N 1
ATOM 1301 C CA . LEU A 1 173 ? -14.792 6.286 27.831 1.00 80.94 173 LEU A CA 1
ATOM 1302 C C . LEU A 1 173 ? -15.112 7.565 28.602 1.00 80.94 173 LEU A C 1
ATOM 1304 O O . LEU A 1 173 ? -14.277 8.039 29.379 1.00 80.94 173 LEU A O 1
ATOM 1308 N N . TYR A 1 174 ? -16.303 8.115 28.391 1.00 83.75 174 TYR A N 1
ATOM 1309 C CA . TYR A 1 174 ? -16.798 9.246 29.163 1.00 83.75 174 TYR A CA 1
ATOM 1310 C C . TYR A 1 174 ? -17.779 8.731 30.218 1.00 83.75 174 TYR A C 1
ATOM 1312 O O . TYR A 1 174 ? -18.747 8.047 29.897 1.00 83.75 174 TYR A O 1
ATOM 1320 N N . GLU A 1 175 ? -17.510 9.045 31.487 1.00 87.62 175 GLU A N 1
ATOM 1321 C CA . GLU A 1 175 ? -18.396 8.729 32.610 1.00 87.62 175 GLU A CA 1
ATOM 1322 C C . GLU A 1 175 ? -19.017 10.021 33.143 1.00 87.62 175 GLU A C 1
ATOM 1324 O O . GLU A 1 175 ? -18.320 11.007 33.403 1.00 87.62 175 GLU A O 1
ATOM 1329 N N . HIS A 1 176 ? -20.333 10.005 33.331 1.00 87.50 176 HIS A N 1
ATOM 1330 C CA . HIS A 1 176 ? -21.062 11.080 33.983 1.00 87.50 176 HIS A CA 1
ATOM 1331 C C . HIS A 1 176 ? -21.417 10.688 35.422 1.00 87.50 176 HIS A C 1
ATOM 1333 O O . HIS A 1 176 ? -22.107 9.694 35.645 1.00 87.50 176 HIS A O 1
ATOM 1339 N N . GLU A 1 177 ? -20.999 11.503 36.400 1.00 91.81 177 GLU A N 1
ATOM 1340 C CA . GLU A 1 177 ? -21.355 11.350 37.816 1.00 91.81 177 GLU A CA 1
ATOM 1341 C C . GLU A 1 177 ? -22.261 12.500 38.282 1.00 91.81 177 GLU A C 1
ATOM 1343 O O . GLU A 1 177 ? -21.904 13.677 38.197 1.00 91.81 177 GLU A O 1
ATOM 1348 N N . TYR A 1 178 ? -23.423 12.150 38.836 1.00 90.06 178 TYR A N 1
ATOM 1349 C CA . TYR A 1 178 ? -24.353 13.092 39.453 1.00 90.06 178 TYR A CA 1
ATOM 1350 C C . TYR A 1 178 ? -24.614 12.714 40.910 1.00 90.06 178 TYR A C 1
ATOM 1352 O O . TYR A 1 178 ? -25.013 11.591 41.217 1.00 90.06 178 TYR A O 1
ATOM 1360 N N . ILE A 1 179 ? -24.437 13.677 41.817 1.00 92.06 179 ILE A N 1
ATOM 1361 C CA . ILE A 1 179 ? -24.739 13.512 43.242 1.00 92.06 179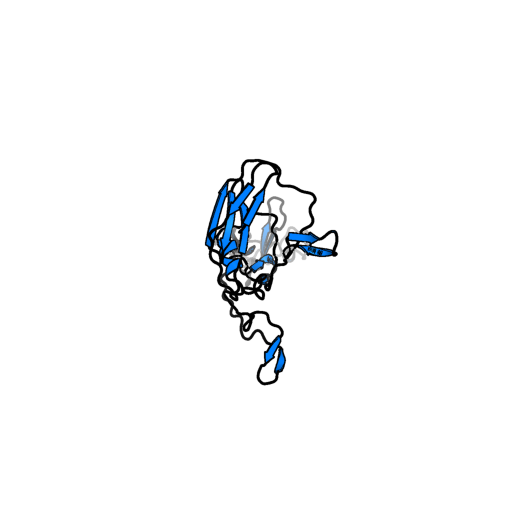 ILE A CA 1
ATOM 1362 C C . ILE A 1 179 ? -26.103 14.142 43.532 1.00 92.06 179 ILE A C 1
ATOM 1364 O O . ILE A 1 179 ? -26.236 15.364 43.619 1.00 92.06 179 ILE A O 1
ATOM 1368 N N . CYS A 1 180 ? -27.114 13.301 43.728 1.00 89.19 180 CYS A N 1
ATOM 1369 C CA . CYS A 1 180 ? -28.437 13.703 44.186 1.00 89.19 180 CYS A CA 1
ATOM 1370 C C . CYS A 1 180 ? -28.445 13.735 45.718 1.00 89.19 180 CYS A C 1
ATOM 1372 O O . CYS A 1 180 ? -28.422 12.688 46.369 1.00 89.19 180 CYS A O 1
ATOM 1374 N N . ARG A 1 181 ? -28.461 14.937 46.300 1.00 91.25 181 ARG A N 1
ATOM 1375 C CA . ARG A 1 181 ? -28.535 15.124 47.754 1.00 91.25 181 ARG A CA 1
ATOM 1376 C C . ARG A 1 181 ? -29.985 15.317 48.174 1.00 91.25 181 ARG A C 1
ATOM 1378 O O . ARG A 1 181 ? -30.622 16.257 47.713 1.00 91.25 181 ARG A O 1
ATOM 1385 N N . ILE A 1 182 ? -30.472 14.441 49.042 1.00 90.56 182 ILE A N 1
ATOM 1386 C CA . ILE A 1 182 ? -31.780 14.543 49.684 1.00 90.56 182 ILE A CA 1
ATOM 1387 C C . ILE A 1 182 ? -31.529 14.904 51.144 1.00 90.56 182 ILE A C 1
ATOM 1389 O O . ILE A 1 182 ? -30.897 14.129 51.866 1.00 90.56 182 ILE A O 1
ATOM 1393 N N . LYS A 1 183 ? -32.001 16.070 51.580 1.00 90.12 183 LYS A N 1
ATOM 1394 C CA . LYS A 1 183 ? -31.777 16.526 52.956 1.00 90.12 183 LYS A CA 1
ATOM 1395 C C . LYS A 1 183 ? -32.686 15.800 53.955 1.00 90.12 183 LYS A C 1
ATOM 1397 O O . LYS A 1 183 ? -33.673 15.143 53.591 1.00 90.12 183 LYS A O 1
ATOM 1402 N N . GLN A 1 184 ? -32.373 15.944 55.239 1.00 86.38 184 GLN A N 1
ATOM 1403 C CA . GLN A 1 184 ? -33.335 15.748 56.318 1.00 86.38 184 GLN A CA 1
ATOM 1404 C C . GLN A 1 184 ? -34.604 16.566 56.018 1.00 86.38 184 GLN A C 1
ATOM 1406 O O . GLN A 1 184 ? -34.542 17.606 55.362 1.00 86.38 184 GLN A O 1
ATOM 1411 N N . ASP A 1 185 ? -35.761 16.052 56.422 1.00 86.31 185 ASP A N 1
ATOM 1412 C CA . ASP A 1 185 ? -37.085 16.641 56.142 1.00 86.31 185 ASP A CA 1
ATOM 1413 C C . ASP A 1 185 ? -37.578 16.653 54.676 1.00 86.31 185 ASP A C 1
ATOM 1415 O O . ASP A 1 185 ? -38.758 16.912 54.431 1.00 86.31 185 ASP A O 1
ATOM 1419 N N . GLU A 1 186 ? -36.757 16.277 53.690 1.00 87.88 186 GLU A N 1
ATOM 1420 C CA . GLU A 1 186 ? -37.183 16.180 52.285 1.00 87.88 186 GLU A CA 1
ATOM 1421 C C . GLU A 1 186 ? -37.676 14.774 51.903 1.00 87.88 186 GLU A C 1
ATOM 1423 O O . GLU A 1 186 ? -37.128 13.753 52.327 1.00 87.88 186 GLU A O 1
ATOM 1428 N N . PHE A 1 187 ? -38.709 14.719 51.049 1.00 85.62 187 PHE A N 1
ATOM 1429 C CA . PHE A 1 187 ? -39.282 13.483 50.486 1.00 85.62 187 PHE A CA 1
ATOM 1430 C C . PHE A 1 187 ? -39.682 12.423 51.531 1.00 85.62 187 PHE A C 1
ATOM 1432 O O . PHE A 1 187 ? -39.685 11.223 51.257 1.00 85.62 187 PHE A O 1
ATOM 1439 N N . ASN A 1 188 ? -40.078 12.861 52.729 1.00 84.94 188 ASN A N 1
ATOM 1440 C CA . ASN A 1 188 ? -40.550 11.984 53.806 1.00 84.94 188 ASN A CA 1
ATOM 1441 C C . ASN A 1 188 ? -41.993 11.475 53.599 1.00 84.94 188 ASN A C 1
ATOM 1443 O O . ASN A 1 188 ? -42.526 10.757 54.441 1.00 84.94 188 ASN A O 1
ATOM 1447 N N . PHE A 1 189 ? -42.621 11.805 52.469 1.00 83.38 189 PHE A N 1
ATOM 1448 C CA . PHE A 1 189 ? -43.963 11.361 52.101 1.00 83.38 189 PHE A CA 1
ATOM 1449 C C . PHE A 1 189 ? -43.940 10.658 50.740 1.00 83.38 189 PHE A C 1
ATOM 1451 O O . PHE A 1 189 ? -43.178 11.041 49.852 1.00 83.38 189 PHE A O 1
ATOM 1458 N N . THR A 1 190 ? -44.760 9.621 50.555 1.00 81.69 190 THR A N 1
ATOM 1459 C CA . THR A 1 190 ? -44.833 8.915 49.265 1.00 81.69 190 THR A CA 1
ATOM 1460 C C . THR A 1 190 ? -45.813 9.598 48.315 1.00 81.69 190 THR A C 1
ATOM 1462 O O . THR A 1 190 ? -46.883 10.042 48.721 1.00 81.69 190 THR A O 1
ATOM 1465 N N . ALA A 1 191 ? -45.462 9.644 47.031 1.00 79.75 191 ALA A N 1
ATOM 1466 C CA . ALA A 1 191 ? -46.347 10.116 45.968 1.00 79.75 191 ALA A CA 1
ATOM 1467 C C . ALA A 1 191 ? -47.323 9.031 45.467 1.00 79.75 191 ALA A C 1
ATOM 1469 O O . ALA A 1 191 ? -48.088 9.280 44.539 1.00 79.75 191 ALA A O 1
ATOM 1470 N N . ASN A 1 192 ? -47.301 7.821 46.040 1.00 83.56 192 ASN A N 1
ATOM 1471 C CA . ASN A 1 192 ? -48.166 6.728 45.604 1.00 83.56 192 ASN A CA 1
ATOM 1472 C C . ASN A 1 192 ? -49.648 7.022 45.936 1.00 83.56 192 ASN A C 1
ATOM 1474 O O . ASN A 1 192 ? -49.981 7.096 47.120 1.00 83.56 192 ASN A O 1
ATOM 1478 N N . PRO A 1 193 ? -50.563 7.110 44.948 1.00 82.19 193 PRO A N 1
ATOM 1479 C CA . PRO A 1 193 ? -51.979 7.415 45.181 1.00 82.19 193 PRO A CA 1
ATOM 1480 C C . PRO A 1 193 ? -52.704 6.449 46.129 1.00 82.19 193 PRO A C 1
ATOM 1482 O O . PRO A 1 193 ? -53.694 6.832 46.743 1.00 82.19 193 PRO A O 1
ATOM 1485 N N . THR A 1 194 ? -52.212 5.219 46.320 1.00 83.50 194 THR A N 1
ATOM 1486 C CA . THR A 1 194 ? -52.850 4.224 47.205 1.00 83.50 194 THR A CA 1
ATOM 1487 C C . THR A 1 194 ? -52.859 4.621 48.683 1.00 83.50 194 THR A C 1
ATOM 1489 O O . THR A 1 194 ? -53.540 3.978 49.489 1.00 83.50 194 THR A O 1
ATOM 1492 N N . ILE A 1 195 ? -52.093 5.645 49.071 1.00 86.19 195 ILE A N 1
ATOM 1493 C CA . ILE A 1 195 ? -52.127 6.193 50.432 1.00 86.19 195 ILE A CA 1
ATOM 1494 C C . ILE A 1 195 ? -53.327 7.108 50.673 1.00 86.19 195 ILE A C 1
ATOM 1496 O O . ILE A 1 195 ? -53.627 7.390 51.829 1.00 86.19 195 ILE A O 1
ATOM 1500 N N . ARG A 1 196 ? -53.988 7.592 49.616 1.00 86.31 196 ARG A N 1
ATOM 1501 C CA . ARG A 1 196 ? -55.122 8.517 49.706 1.00 86.31 196 ARG A CA 1
ATOM 1502 C C . ARG A 1 196 ? -56.383 7.778 50.147 1.00 86.31 196 ARG A C 1
ATOM 1504 O O . ARG A 1 196 ? -56.532 6.571 49.913 1.00 86.31 196 ARG A O 1
ATOM 1511 N N . GLN A 1 197 ? -57.277 8.476 50.839 1.00 83.62 197 GLN A N 1
ATOM 1512 C CA . GLN A 1 197 ? -58.510 7.900 51.367 1.00 83.62 197 GLN A CA 1
ATOM 1513 C C . GLN A 1 197 ? -59.326 7.259 50.233 1.00 83.62 197 GLN A C 1
ATOM 1515 O O . GLN A 1 197 ? -59.385 7.774 49.121 1.00 83.62 197 GLN A O 1
ATOM 1520 N N . ASN A 1 198 ? -59.908 6.085 50.496 1.00 80.44 198 ASN A N 1
ATOM 1521 C CA . ASN A 1 198 ? -60.690 5.309 49.523 1.00 80.44 198 ASN A CA 1
ATOM 1522 C C . ASN A 1 198 ? -59.957 4.923 48.216 1.00 80.44 198 ASN A C 1
ATOM 1524 O O . ASN A 1 198 ? -60.618 4.540 47.258 1.00 80.44 198 ASN A O 1
ATOM 1528 N N . ASN A 1 199 ? -58.614 4.969 48.176 1.00 77.38 199 ASN A N 1
ATOM 1529 C CA . ASN A 1 199 ? -57.814 4.793 46.948 1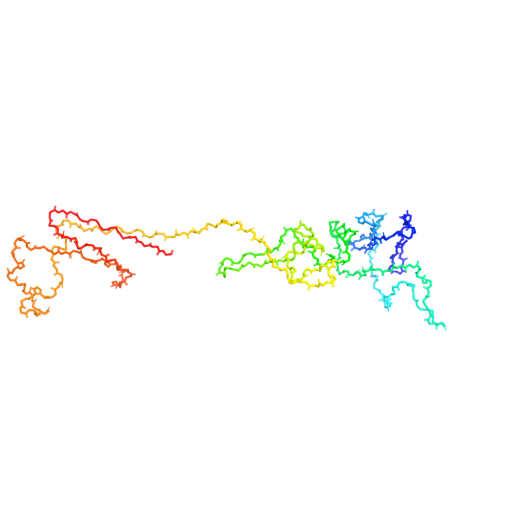.00 77.38 199 ASN A CA 1
ATOM 1530 C C . ASN A 1 199 ? -58.162 5.803 45.838 1.00 77.38 199 ASN A C 1
ATOM 1532 O O . ASN A 1 199 ? -57.888 5.547 44.666 1.00 77.38 199 ASN A O 1
ATOM 1536 N N . ASP A 1 200 ? -58.760 6.937 46.196 1.00 80.31 200 ASP A N 1
ATOM 1537 C CA . ASP A 1 200 ? -59.087 7.989 45.246 1.00 80.31 200 ASP A CA 1
ATOM 1538 C C . ASP A 1 200 ? -57.855 8.868 45.003 1.00 80.31 200 ASP A C 1
ATOM 1540 O O . ASP A 1 200 ? -57.318 9.489 45.923 1.00 80.31 200 ASP A O 1
ATOM 1544 N N . ALA A 1 201 ? -57.407 8.931 43.749 1.00 78.31 201 ALA A N 1
ATOM 1545 C CA . ALA A 1 201 ? -56.264 9.740 43.340 1.00 78.31 201 ALA A CA 1
ATOM 1546 C C . ALA A 1 201 ? -56.478 11.247 43.575 1.00 78.31 201 ALA A C 1
ATOM 1548 O O . ALA A 1 201 ? -55.496 11.969 43.751 1.00 78.31 201 ALA A O 1
ATOM 1549 N N . ASN A 1 202 ? -57.734 11.702 43.622 1.00 81.50 202 ASN A N 1
ATOM 1550 C CA . ASN A 1 202 ? -58.101 13.103 43.829 1.00 81.50 202 ASN A CA 1
ATOM 1551 C C . ASN A 1 202 ? -58.337 13.455 45.304 1.00 81.50 202 ASN A C 1
ATOM 1553 O O . ASN A 1 202 ? -58.510 14.625 45.634 1.00 81.50 202 ASN A O 1
ATOM 1557 N N . SER A 1 203 ? -58.346 12.469 46.206 1.00 80.81 203 SER A N 1
ATOM 1558 C CA . SER A 1 203 ? -58.548 12.728 47.629 1.00 80.81 203 SER A CA 1
ATOM 1559 C C . SER A 1 203 ? -57.305 13.371 48.244 1.00 80.81 203 SER A C 1
ATOM 1561 O O . SER A 1 203 ? -56.202 12.826 48.181 1.00 80.81 203 SER A O 1
ATOM 1563 N N . GLU A 1 204 ? -57.471 14.534 48.869 1.00 81.56 204 GLU A N 1
ATOM 1564 C CA . GLU A 1 204 ? -56.394 15.259 49.559 1.00 81.56 204 GLU A CA 1
ATOM 1565 C C . GLU A 1 204 ? -56.025 14.632 50.914 1.00 81.56 204 GLU A C 1
ATOM 1567 O O . GLU A 1 204 ? -54.967 14.926 51.468 1.00 81.56 204 GLU A O 1
ATOM 1572 N N . LEU A 1 205 ? -56.872 13.739 51.437 1.00 83.44 205 LEU A N 1
ATOM 1573 C CA . LEU A 1 205 ? -56.706 13.145 52.758 1.00 83.44 205 LEU A CA 1
ATOM 1574 C C . LEU A 1 205 ? -55.955 11.805 52.677 1.00 83.44 205 LEU A C 1
ATOM 1576 O O . LEU A 1 205 ? -56.397 10.891 51.973 1.00 83.44 205 LEU A O 1
ATOM 1580 N N . PRO A 1 206 ? -54.838 11.630 53.407 1.00 84.12 206 PRO A N 1
ATOM 1581 C CA . PRO A 1 206 ? -54.170 10.340 53.516 1.00 84.12 206 PRO A CA 1
ATOM 1582 C C . PRO A 1 206 ? -54.917 9.391 54.470 1.00 84.12 206 PRO A C 1
ATOM 1584 O O . PRO A 1 206 ? -55.634 9.808 55.379 1.00 84.12 206 PRO A O 1
ATOM 1587 N N . LYS A 1 207 ? -54.736 8.082 54.285 1.00 86.31 207 LYS A N 1
ATOM 1588 C CA . LYS A 1 207 ? -55.276 7.039 55.169 1.00 86.31 207 LYS A CA 1
ATOM 1589 C C . LYS A 1 207 ? -54.641 7.105 56.562 1.00 86.31 207 LYS A C 1
ATOM 1591 O O . LYS A 1 207 ? -53.461 7.407 56.707 1.00 86.31 207 LYS A O 1
ATOM 1596 N N . SER A 1 208 ? -55.395 6.679 57.577 1.00 83.25 208 SER A N 1
ATOM 1597 C CA . SER A 1 208 ? -54.993 6.730 58.995 1.00 83.25 208 SER A CA 1
ATOM 1598 C C . SER A 1 208 ? -53.705 5.969 59.355 1.00 83.25 208 SER A C 1
ATOM 1600 O O . SER A 1 208 ? -53.143 6.221 60.416 1.00 83.25 208 SER A O 1
ATOM 1602 N N . PHE A 1 209 ? -53.222 5.032 58.529 1.00 81.50 209 PHE A N 1
ATOM 1603 C CA . PHE A 1 209 ? -51.944 4.354 58.798 1.00 81.50 209 PHE A CA 1
ATOM 1604 C C . PHE A 1 209 ? -50.726 5.216 58.431 1.00 81.50 209 PHE A C 1
ATOM 1606 O O . PHE A 1 209 ? -49.627 4.957 58.907 1.00 81.50 209 PHE A O 1
ATOM 1613 N N . VAL A 1 210 ? -50.912 6.229 57.579 1.00 80.44 210 VAL A N 1
ATOM 1614 C CA . VAL A 1 210 ? -49.852 7.132 57.103 1.00 80.44 210 VAL A CA 1
ATOM 1615 C C . VAL A 1 210 ? -49.518 8.185 58.163 1.00 80.44 210 VAL A C 1
ATOM 1617 O O . VAL A 1 210 ? -48.399 8.677 58.209 1.00 80.44 210 VAL A O 1
ATOM 1620 N N . SER A 1 211 ? -50.473 8.504 59.042 1.00 74.31 211 SER A N 1
ATOM 1621 C CA . SER A 1 211 ? -50.290 9.426 60.169 1.00 74.31 211 SER A CA 1
ATOM 1622 C C . SER A 1 211 ? -49.589 8.796 61.379 1.00 74.31 211 SER A C 1
ATOM 1624 O O . SER A 1 211 ? -49.428 9.460 62.399 1.00 74.31 211 SER A O 1
ATOM 1626 N N . ASN A 1 212 ? -49.202 7.518 61.301 1.00 78.44 212 ASN A N 1
ATOM 1627 C CA . ASN A 1 212 ? -48.401 6.863 62.332 1.00 78.44 212 ASN A CA 1
ATOM 1628 C C . ASN A 1 212 ? -46.930 7.313 62.223 1.00 78.44 212 ASN A C 1
ATOM 1630 O O . ASN A 1 212 ? -46.391 7.399 61.121 1.00 78.44 212 ASN A O 1
ATOM 1634 N N . SER A 1 213 ? -46.265 7.528 63.360 1.00 76.38 213 SER A N 1
ATOM 1635 C CA . SER A 1 213 ? -44.835 7.851 63.445 1.00 76.38 213 SER A CA 1
ATOM 1636 C C . SER A 1 213 ? -43.918 6.750 62.897 1.00 76.38 213 SER A C 1
ATOM 1638 O O . SER A 1 213 ? -42.764 7.016 62.575 1.00 76.38 213 SER A O 1
ATOM 1640 N N . GLU A 1 214 ? -44.413 5.518 62.757 1.00 78.75 214 GLU A N 1
ATOM 1641 C CA . GLU A 1 214 ? -43.654 4.409 62.163 1.00 78.75 214 GLU A CA 1
ATOM 1642 C C . GLU A 1 214 ? -43.678 4.383 60.624 1.00 78.75 214 GLU A C 1
ATOM 1644 O O . GLU A 1 214 ? -42.924 3.620 60.006 1.00 78.75 214 GLU A O 1
ATOM 1649 N N . PHE A 1 215 ? -44.531 5.189 59.981 1.00 83.75 215 PHE A N 1
ATOM 1650 C CA . PHE A 1 215 ? -44.614 5.232 58.525 1.00 83.75 215 PHE A CA 1
ATOM 1651 C C . PHE A 1 215 ? -43.368 5.900 57.932 1.00 83.75 215 PHE A C 1
ATOM 1653 O O . PHE A 1 215 ? -42.976 6.998 58.322 1.00 83.75 215 PHE A O 1
ATOM 1660 N N . SER A 1 216 ? -42.730 5.253 56.955 1.00 86.56 216 SER A N 1
ATOM 1661 C CA . SER A 1 216 ? -41.643 5.876 56.193 1.00 86.56 216 SER A CA 1
ATOM 1662 C C . SER A 1 216 ? -41.617 5.365 54.752 1.00 86.56 216 SER A C 1
ATOM 1664 O O . SER A 1 216 ? -41.723 4.150 54.542 1.00 86.56 216 SER A O 1
ATOM 1666 N N . PRO A 1 217 ? -41.455 6.246 53.749 1.00 88.56 217 PRO A N 1
ATOM 1667 C CA . PRO A 1 217 ? -41.355 5.827 52.359 1.00 88.56 217 PRO A CA 1
ATOM 1668 C C . PRO A 1 217 ? -40.007 5.155 52.068 1.00 88.56 217 PRO A C 1
ATOM 1670 O O . PRO A 1 217 ? -39.011 5.364 52.762 1.00 88.56 217 PRO A O 1
ATOM 1673 N N . TYR A 1 218 ? -39.976 4.362 50.997 1.00 90.19 218 TYR A N 1
ATOM 1674 C CA . TYR A 1 218 ? -38.760 3.741 50.479 1.00 90.19 218 TYR A CA 1
ATOM 1675 C C . TYR A 1 218 ? -38.431 4.323 49.109 1.00 90.19 218 TYR A C 1
ATOM 1677 O O . TYR A 1 218 ? -39.291 4.380 48.229 1.00 90.19 218 TYR A O 1
ATOM 1685 N N . VAL A 1 219 ? -37.178 4.727 48.922 1.00 90.06 219 VAL A N 1
ATOM 1686 C CA . VAL A 1 219 ? -36.661 5.169 47.628 1.00 90.06 219 VAL A CA 1
ATOM 1687 C C . VAL A 1 219 ? -36.262 3.931 46.830 1.00 90.06 219 VAL A C 1
ATOM 1689 O O . VAL A 1 219 ? -35.451 3.130 47.289 1.00 90.06 219 VAL A O 1
ATOM 1692 N N . THR A 1 220 ? -36.845 3.756 45.644 1.00 91.31 220 THR A N 1
ATOM 1693 C CA . THR A 1 220 ? -36.576 2.613 44.747 1.00 91.31 220 THR A CA 1
ATOM 1694 C C . THR A 1 220 ? -35.995 3.036 43.406 1.00 91.31 220 THR A C 1
ATOM 1696 O O . THR A 1 220 ? -35.332 2.247 42.740 1.00 91.31 220 THR A O 1
ATOM 1699 N N . THR A 1 221 ? -36.258 4.274 42.993 1.00 91.31 221 THR A N 1
ATOM 1700 C CA . THR A 1 221 ? -35.914 4.789 41.670 1.00 91.31 221 THR A CA 1
ATOM 1701 C C . THR A 1 221 ? -35.560 6.266 41.778 1.00 91.31 221 THR A C 1
ATOM 1703 O O . THR A 1 221 ? -36.218 7.006 42.508 1.00 91.31 221 THR A O 1
ATOM 1706 N N . VAL A 1 222 ? -34.545 6.693 41.033 1.00 91.50 222 VAL A N 1
ATOM 1707 C CA . VAL A 1 222 ? -34.130 8.088 40.881 1.00 91.50 222 VAL A CA 1
ATOM 1708 C C . VAL A 1 222 ? -34.311 8.481 39.422 1.00 91.50 222 VAL A C 1
ATOM 1710 O O . VAL A 1 222 ? -33.801 7.804 38.535 1.00 91.50 222 VAL A O 1
ATOM 1713 N N . GLY A 1 223 ? -35.054 9.557 39.172 1.00 91.94 223 GLY A N 1
ATOM 1714 C CA . GLY A 1 223 ? -35.191 10.156 37.846 1.00 91.94 223 GLY A CA 1
ATOM 1715 C C . GLY A 1 223 ? -34.420 11.469 37.775 1.00 91.94 223 GLY A C 1
ATOM 1716 O O . GLY A 1 223 ? -34.569 12.307 38.663 1.00 91.94 223 GLY A O 1
ATOM 1717 N N . LEU A 1 224 ? -33.612 11.649 36.734 1.00 91.25 224 LEU A N 1
ATOM 1718 C CA . LEU A 1 224 ? -32.967 12.920 36.415 1.00 91.25 224 LEU A CA 1
ATOM 1719 C C . LEU A 1 224 ? -33.822 13.653 35.384 1.00 91.25 224 LEU A C 1
ATOM 1721 O O . LEU A 1 224 ? -34.196 13.065 34.370 1.00 91.25 224 LEU A O 1
ATOM 1725 N N . TYR A 1 225 ? -34.117 14.925 35.638 1.00 91.88 225 TYR A N 1
ATOM 1726 C CA . TYR A 1 225 ? -34.960 15.757 34.781 1.00 91.88 225 TYR A CA 1
ATOM 1727 C C . TYR A 1 225 ? -34.173 16.956 34.256 1.00 91.88 225 TYR A C 1
ATOM 1729 O O . TYR A 1 225 ? -33.310 17.493 34.952 1.00 91.88 225 TYR A O 1
ATOM 1737 N N . ASN A 1 226 ? -34.468 17.385 33.031 1.00 92.12 226 ASN A N 1
ATOM 1738 C CA . ASN A 1 226 ? -33.887 18.599 32.468 1.00 92.12 226 ASN A CA 1
ATOM 1739 C C . ASN A 1 226 ? -34.617 19.868 32.959 1.00 92.12 226 ASN A C 1
ATOM 1741 O O . ASN A 1 226 ? -35.613 19.810 33.679 1.00 92.12 226 ASN A O 1
ATOM 1745 N N . LYS A 1 227 ? -34.141 21.041 32.523 1.00 94.06 227 LYS A N 1
ATOM 1746 C CA . LYS A 1 227 ? -34.734 22.351 32.859 1.00 94.06 227 LYS A CA 1
ATOM 1747 C C . LYS A 1 227 ? -36.190 22.541 32.402 1.00 94.06 227 LYS A C 1
ATOM 1749 O O . LYS A 1 227 ? -36.863 23.421 32.925 1.00 94.06 227 LYS A O 1
ATOM 1754 N N . ASN A 1 228 ? -36.660 21.747 31.440 1.00 95.56 228 ASN A N 1
ATOM 1755 C CA . ASN A 1 228 ? -38.037 21.773 30.946 1.00 95.56 228 ASN A CA 1
ATOM 1756 C C . ASN A 1 228 ? -38.950 20.803 31.723 1.00 95.56 228 ASN A C 1
ATOM 1758 O O . ASN A 1 228 ? -40.143 20.745 31.446 1.00 95.56 228 ASN A O 1
ATOM 1762 N N . GLY A 1 229 ? -38.406 20.037 32.677 1.00 92.25 229 GLY A N 1
ATOM 1763 C CA . GLY A 1 229 ? -39.143 19.013 33.417 1.00 92.25 229 GLY A CA 1
ATOM 1764 C C . GLY A 1 229 ? -39.267 17.673 32.685 1.00 92.25 229 GLY A C 1
ATOM 1765 O O . GLY A 1 229 ? -40.074 16.839 33.086 1.00 92.25 229 GLY A O 1
ATOM 1766 N N . GLU A 1 230 ? -38.483 17.432 31.632 1.00 95.62 230 GLU A N 1
ATOM 1767 C CA . GLU A 1 230 ? -38.488 16.163 30.894 1.00 95.62 230 GLU A CA 1
ATOM 1768 C C . GLU A 1 230 ? -37.503 15.175 31.532 1.00 95.62 230 GLU A C 1
ATOM 1770 O O . GLU A 1 230 ? -36.385 15.551 31.893 1.00 95.62 230 GLU A O 1
ATOM 1775 N N . LEU A 1 231 ? -37.907 13.908 31.671 1.00 91.94 231 LEU A N 1
ATOM 1776 C CA . LEU A 1 231 ? -37.067 12.839 32.217 1.00 91.94 231 LEU A CA 1
ATOM 1777 C C . LEU A 1 231 ? -35.950 12.490 31.220 1.00 91.94 231 LEU A C 1
ATOM 1779 O O . LEU A 1 231 ? -36.236 12.063 30.104 1.00 91.94 231 LEU A O 1
ATOM 1783 N N . VAL A 1 232 ? -34.690 12.636 31.633 1.00 91.19 232 VAL A N 1
ATOM 1784 C CA . VAL A 1 232 ? -33.506 12.369 30.794 1.00 91.19 232 VAL A CA 1
ATOM 1785 C C . VAL A 1 232 ? -32.772 11.083 31.161 1.00 91.19 232 VAL A C 1
ATOM 1787 O O . VAL A 1 232 ? -32.133 10.485 30.303 1.00 91.19 232 VAL A O 1
ATOM 1790 N N . ALA A 1 233 ? -32.868 10.632 32.413 1.00 89.12 233 ALA A N 1
ATOM 1791 C CA . ALA A 1 233 ? -32.278 9.369 32.850 1.00 89.12 233 ALA A CA 1
ATOM 1792 C C . ALA A 1 233 ? -33.039 8.791 34.047 1.00 89.12 233 ALA A C 1
ATOM 1794 O O . ALA A 1 233 ? -33.628 9.531 34.837 1.00 89.12 233 ALA A O 1
ATOM 1795 N N . ILE A 1 234 ? -33.004 7.467 34.196 1.00 91.69 234 ILE A N 1
ATOM 1796 C CA . ILE A 1 234 ? -33.647 6.751 35.299 1.00 91.69 234 ILE A CA 1
ATOM 1797 C C . ILE A 1 234 ? -32.703 5.691 35.868 1.00 91.69 234 ILE A C 1
ATOM 1799 O O . ILE A 1 234 ? -32.205 4.832 35.148 1.00 91.69 234 ILE A O 1
ATOM 1803 N N . GLY A 1 235 ? -32.467 5.744 37.175 1.00 89.69 235 GLY A N 1
ATOM 1804 C CA . GLY A 1 235 ? -31.690 4.759 37.919 1.00 89.69 235 GLY A CA 1
ATOM 1805 C C . GLY A 1 235 ? -32.593 3.986 38.869 1.00 89.69 235 GLY A C 1
ATOM 1806 O O . GLY A 1 235 ? -33.295 4.588 39.679 1.00 89.69 235 GLY A O 1
ATOM 1807 N N . LYS A 1 236 ? -32.583 2.654 38.794 1.00 91.88 236 LYS A N 1
ATOM 1808 C CA . LYS A 1 236 ? -33.266 1.793 39.770 1.00 91.88 236 LYS A CA 1
ATOM 1809 C C . LYS A 1 236 ? -32.270 1.313 40.814 1.00 91.88 236 LYS A C 1
ATOM 1811 O O . LYS A 1 236 ? -31.179 0.865 40.478 1.00 91.88 236 LYS A O 1
ATOM 1816 N N . LEU A 1 237 ? -32.661 1.393 42.079 1.00 88.50 237 LEU A N 1
ATOM 1817 C CA . LEU A 1 237 ? -31.875 0.872 43.189 1.00 88.50 237 LEU A CA 1
ATOM 1818 C C . LEU A 1 237 ? -32.056 -0.649 43.259 1.00 88.50 237 LEU A C 1
ATOM 1820 O O . LEU A 1 237 ? -33.178 -1.145 43.158 1.00 88.50 237 LEU A O 1
ATOM 1824 N N . ALA A 1 238 ? -30.960 -1.387 43.457 1.00 89.56 238 ALA A N 1
ATOM 1825 C CA . ALA A 1 238 ? -31.005 -2.842 43.626 1.00 89.56 238 ALA A CA 1
ATOM 1826 C C . ALA A 1 238 ? -31.804 -3.251 44.876 1.00 89.56 238 ALA A C 1
ATOM 1828 O O . ALA A 1 238 ? -32.481 -4.277 44.883 1.00 89.56 238 ALA A O 1
ATOM 1829 N N . THR A 1 239 ? -31.752 -2.423 45.920 1.00 92.81 239 THR A N 1
ATOM 1830 C CA . THR A 1 239 ? -32.528 -2.580 47.148 1.00 92.81 239 THR A CA 1
ATOM 1831 C C . THR A 1 239 ? -33.213 -1.260 47.510 1.00 92.81 239 THR A C 1
ATOM 1833 O O . THR A 1 239 ? -32.582 -0.202 47.447 1.00 92.81 239 THR A O 1
ATOM 1836 N N . PRO A 1 240 ? -34.504 -1.279 47.889 1.00 91.69 240 PRO A N 1
ATOM 1837 C CA . PRO A 1 240 ? -35.191 -0.082 48.356 1.00 91.69 240 PRO A CA 1
ATOM 1838 C C . PRO A 1 240 ? -34.531 0.486 49.617 1.00 91.69 240 PRO A C 1
ATOM 1840 O O . PRO A 1 240 ? -34.319 -0.239 50.589 1.00 91.69 240 PRO A O 1
ATOM 1843 N N . ILE A 1 241 ? -34.262 1.791 49.639 1.00 90.50 241 ILE A N 1
ATOM 1844 C CA . ILE A 1 241 ? -33.671 2.464 50.803 1.00 90.50 241 ILE A CA 1
ATOM 1845 C C . ILE A 1 241 ? -34.786 3.130 51.608 1.00 90.50 241 ILE A C 1
ATOM 1847 O O . ILE A 1 241 ? -35.494 3.993 51.088 1.00 90.50 241 ILE A O 1
ATOM 1851 N N . LYS A 1 242 ? -34.945 2.749 52.883 1.00 88.62 242 LYS A N 1
ATOM 1852 C CA . LYS A 1 242 ? -35.904 3.395 53.795 1.00 88.62 242 LYS A CA 1
ATOM 1853 C C . LYS A 1 242 ? -35.483 4.847 54.029 1.00 88.62 242 LYS A C 1
ATOM 1855 O O . LYS A 1 242 ? -34.388 5.085 54.540 1.00 88.62 242 LYS A O 1
ATOM 1860 N N . LYS A 1 243 ? -36.346 5.813 53.703 1.00 88.62 243 LYS A N 1
ATOM 1861 C CA . LYS A 1 243 ? -36.093 7.220 54.028 1.00 88.62 243 LYS A CA 1
ATOM 1862 C C . LYS A 1 243 ? -36.317 7.436 55.519 1.00 88.62 243 LYS A C 1
ATOM 1864 O O . LYS A 1 243 ? -37.341 7.037 56.066 1.00 88.62 243 LYS A O 1
ATOM 1869 N N . ARG A 1 244 ? -35.342 8.064 56.167 1.00 85.38 244 ARG A N 1
ATOM 1870 C CA . ARG A 1 244 ? -35.433 8.539 57.547 1.00 85.38 244 ARG A CA 1
ATOM 1871 C C . ARG A 1 244 ? -35.562 10.058 57.524 1.00 85.38 244 ARG A C 1
ATOM 1873 O O . ARG A 1 244 ? -34.969 10.714 56.670 1.00 85.38 244 ARG A O 1
ATOM 1880 N N . ASP A 1 245 ? -36.335 10.590 58.451 1.00 83.88 245 ASP A N 1
ATOM 1881 C CA . ASP A 1 245 ? -36.563 12.022 58.651 1.00 83.88 245 ASP A CA 1
ATOM 1882 C C . ASP A 1 245 ? -35.329 12.746 59.209 1.00 83.88 245 ASP A C 1
ATOM 1884 O O . ASP A 1 245 ? -35.015 13.846 58.775 1.00 83.88 245 ASP A O 1
ATOM 1888 N N . THR A 1 246 ? -34.594 12.073 60.091 1.00 84.81 246 THR A N 1
ATOM 1889 C CA . THR A 1 246 ? -33.482 12.602 60.899 1.00 84.81 246 THR A CA 1
ATOM 1890 C C . THR A 1 246 ? -32.102 12.576 60.238 1.00 84.81 246 THR A C 1
ATOM 1892 O O . THR A 1 246 ? -31.126 12.968 60.873 1.00 84.81 246 THR A O 1
ATOM 1895 N N . VAL A 1 247 ? -31.973 12.068 59.006 1.00 88.38 247 VAL A N 1
ATOM 1896 C CA . VAL A 1 247 ? -30.672 11.966 58.320 1.00 88.38 247 VAL A CA 1
ATOM 1897 C C . VAL A 1 247 ? -30.763 12.305 56.834 1.00 88.38 247 VAL A C 1
ATOM 1899 O O . VAL A 1 247 ? -31.762 12.014 56.169 1.00 88.38 247 VAL A O 1
ATOM 1902 N N . ASP A 1 248 ? -29.670 12.863 56.319 1.00 90.94 248 ASP A N 1
ATOM 1903 C CA . ASP A 1 248 ? -29.460 13.115 54.896 1.00 90.94 248 ASP A CA 1
ATOM 1904 C C . ASP A 1 248 ? -29.190 11.808 54.131 1.00 90.94 248 ASP A C 1
ATOM 1906 O O . ASP A 1 248 ? -28.563 10.875 54.642 1.00 90.94 248 ASP A O 1
ATOM 1910 N N . LEU A 1 249 ? -29.622 11.759 52.869 1.00 90.12 249 LEU A N 1
ATOM 1911 C CA . LEU A 1 249 ? -29.351 10.663 51.942 1.00 90.12 249 LEU A CA 1
ATOM 1912 C C . LEU A 1 249 ? -28.701 11.213 50.669 1.00 90.12 249 LEU A C 1
ATOM 1914 O O . LEU A 1 249 ? -29.287 12.025 49.958 1.00 90.12 249 LEU A O 1
ATOM 1918 N N . ASN A 1 250 ? -27.507 10.719 50.348 1.00 91.69 250 ASN A N 1
ATOM 1919 C CA . ASN A 1 250 ? -26.837 11.013 49.084 1.00 91.69 250 ASN A CA 1
ATOM 1920 C C . ASN A 1 250 ? -26.958 9.807 48.155 1.00 91.69 250 ASN A C 1
ATOM 1922 O O . ASN A 1 250 ? -26.545 8.707 48.519 1.00 91.69 250 ASN A O 1
ATOM 1926 N N . ILE A 1 251 ? -27.493 10.022 46.954 1.00 90.44 251 ILE A N 1
ATOM 1927 C CA . ILE A 1 251 ? -27.538 9.013 45.896 1.00 90.44 251 ILE A CA 1
ATOM 1928 C C . ILE A 1 251 ? -26.599 9.458 44.782 1.00 90.44 251 ILE A C 1
ATOM 1930 O O . ILE A 1 251 ? -26.751 10.549 44.234 1.00 90.44 251 ILE A O 1
ATOM 1934 N N . ILE A 1 252 ? -25.622 8.614 44.464 1.00 91.19 252 ILE A N 1
ATOM 1935 C CA . ILE A 1 252 ? -24.675 8.854 43.377 1.00 91.19 252 ILE A CA 1
ATOM 1936 C C . ILE A 1 252 ? -25.165 8.070 42.163 1.00 91.19 252 ILE A C 1
ATOM 1938 O O . ILE A 1 252 ? -25.310 6.849 42.228 1.00 91.19 252 ILE A O 1
ATOM 1942 N N . VAL A 1 253 ? -25.440 8.778 41.073 1.00 89.62 253 VAL A N 1
ATOM 1943 C CA . VAL A 1 253 ? -25.843 8.202 39.789 1.00 89.62 253 VAL A CA 1
ATOM 1944 C C . VAL A 1 253 ? -24.651 8.286 38.847 1.00 89.62 253 VAL A C 1
ATOM 1946 O O . VAL A 1 253 ? -24.145 9.379 38.598 1.00 89.62 253 VAL A O 1
ATOM 1949 N N . ARG A 1 254 ? -24.212 7.131 38.342 1.00 90.62 254 ARG A N 1
ATOM 1950 C CA . ARG A 1 254 ? -23.121 7.004 37.372 1.00 90.62 254 ARG A CA 1
ATOM 1951 C C . ARG A 1 254 ? -23.622 6.292 36.129 1.00 90.62 254 ARG A C 1
ATOM 1953 O O . ARG A 1 254 ? -24.316 5.283 36.260 1.00 90.62 254 ARG A O 1
ATOM 1960 N N . PHE A 1 255 ? -23.284 6.817 34.960 1.00 86.75 255 PHE A N 1
ATOM 1961 C CA . PHE A 1 255 ? -23.533 6.152 33.684 1.00 86.75 255 PHE A CA 1
ATOM 1962 C C . PHE A 1 255 ? -22.439 6.498 32.674 1.00 86.75 255 PHE A C 1
ATOM 1964 O O . PHE A 1 255 ? -21.854 7.584 32.719 1.00 86.75 255 PHE A O 1
ATOM 1971 N N . ASP A 1 256 ? -22.169 5.544 31.793 1.00 84.00 256 ASP A N 1
ATOM 1972 C CA . ASP A 1 256 ? -21.265 5.653 30.658 1.00 84.00 256 ASP A CA 1
ATOM 1973 C C . ASP A 1 256 ? -22.005 6.158 29.409 1.00 84.00 256 ASP A C 1
ATOM 1975 O O . ASP A 1 256 ? -23.218 5.980 29.259 1.00 84.00 256 ASP A O 1
ATOM 1979 N N . THR A 1 257 ? -21.268 6.829 28.522 1.00 68.81 257 THR A N 1
ATOM 1980 C CA . THR A 1 257 ? -21.726 7.253 27.186 1.00 68.81 257 THR A CA 1
ATOM 1981 C C . THR A 1 257 ? -20.659 7.003 26.139 1.00 68.81 257 THR A C 1
ATOM 1983 O O . THR A 1 257 ? -19.472 7.261 26.458 1.00 68.81 257 THR A O 1
#

Sequence (257 aa):
MAKQSNGTDTIILEGFNVNLNTPTHVLIQQTGSNFQLYVNGTLAGSDTLASGNIQNQADIFLGSLGIDATTGNGLQGFRGEIDEFLMFSKALTASEILQLSSTNSLDLMVTNNNSVGNVFYGQGMIVISDPRPKYGTITTKLFNDRLYNTVTQTTQSATLSTLEFSYNSTVTLYEHEYICRIKQDEFNFTANPTIRQNNDANSELPKSFVSNSEFSPYVTTVGLYNKNGELVAIGKLATPIKKRDTVDLNIIVRFDT

pLDDT: mean 82.11, std 11.68, range [44.66, 95.62]

Foldseek 3Di:
DDWADQPPDIDDDDDDDDDPPDDKDWDWDDDPQKTFIDILLHTRDIDGHDDHDRDDPDDDDDQAPDADPVPRDGHPGHDDDDPDDDDDPDDDDSVLSNCVSPDDPVCNVQDDDPDQWDADVVVRDTDGGFNPDVPADPQGTQPDQWHQDPVVRDTDGDDSPDDDDDDDDDDDKDKDKDKDKAFQPGPFDDLQCCQAPPSDSPHPHGDPVCPDPPDGDWDFKDFDADPVRHTDDMDGDPDTHTDDNPGMDIDMDMDID

Secondary structure (DSSP, 8-state):
-EEEE-SS-EEEE------TTS---EEEEEETTEEEEEETTEEEEEEEPPS------PPP-SSSS-B-TTT-SBTT---S--------SSPPPHHHHHHHHHS-GGGTTT---S--EEEEGGGTEEEE---TTTS--SSS-TT-SEEEETTTTEEEE-------------PPPPEEEEEEEE-TTSS-S---GGGBGGG-TT--SBPTTTTSTT---EEEEEEEE-TTS-EEEEEEEEEEEEP-SSS-EEEEEEEE-